Protein AF-A0A7S2IZ17-F1 (afdb_monomer_lite)

Foldseek 3Di:
DDPLQVVQWAFLAWADEPPGPDIDTDTDRQFALVLADDPPVPPDPDDPCPPPPVNVVVVVVVCVVCVVVVVPPPVSVCCVPDVRNVRRCPLPDPVLSVLLVVLLVCLLVQVQVSSLVSLVVSLPSSVHGDPSSVVSNVVCVVVVSGADPPRNSHYYVVVDDDPPDCPPVVNVVVVVPPDDDDDDPPVPVVVVVVVVVVVVVVVPPPPDDDDDDDDDDDDDDDD

Secondary structure (DSSP, 8-state):
--HHHHTTSEEEEEEEETTEEEEEEEEE----GGGSPP-GGGS-TTS-----HHHHHHHHHHHHHTHHHHHHS-HHHHHHH-HHHHHHTTTS-HHHHHHHHHHHHHHHHT-HHHHHHHHHHHHHTTSS--HHHHHHHHHHHHTTTS--TT--S-EETTTS-S-S----HHHHHHHTTSS-----TTTHHHHHHHHHHHHHHHHTSSS----------------

Radius of gyration: 25.14 Å; chains: 1; bounding box: 81×48×55 Å

Structure (mmCIF, N/CA/C/O backbone):
data_AF-A0A7S2IZ17-F1
#
_entry.id   AF-A0A7S2IZ17-F1
#
loop_
_atom_site.group_PDB
_atom_site.id
_atom_site.type_symbol
_atom_site.label_atom_id
_atom_site.label_alt_id
_atom_site.label_comp_id
_atom_site.label_asym_id
_atom_site.label_entity_id
_atom_site.label_seq_id
_atom_site.pdbx_PDB_ins_code
_atom_site.Cartn_x
_atom_site.Cartn_y
_atom_site.Cartn_z
_atom_site.occupancy
_atom_site.B_iso_or_equiv
_atom_site.auth_seq_id
_atom_site.auth_comp_id
_atom_site.auth_asym_id
_atom_site.auth_atom_id
_atom_site.pdbx_PDB_model_num
ATOM 1 N N . CYS A 1 1 ? 7.658 13.208 -2.351 1.00 72.69 1 CYS A N 1
ATOM 2 C CA . CYS A 1 1 ? 6.779 12.489 -3.304 1.00 72.69 1 CYS A CA 1
ATOM 3 C C . CYS A 1 1 ? 5.720 13.464 -3.812 1.00 72.69 1 CYS A C 1
ATOM 5 O O . CYS A 1 1 ? 5.179 14.203 -2.994 1.00 72.69 1 CYS A O 1
ATOM 7 N N . THR A 1 2 ? 5.454 13.525 -5.119 1.00 89.12 2 THR A N 1
ATOM 8 C CA . THR A 1 2 ? 4.421 14.423 -5.667 1.00 89.12 2 THR A CA 1
ATOM 9 C C . THR A 1 2 ? 3.019 13.932 -5.288 1.00 89.12 2 THR A C 1
ATOM 11 O O . THR A 1 2 ? 2.805 12.733 -5.100 1.00 89.12 2 THR A O 1
ATOM 14 N N . LEU A 1 3 ? 2.034 14.837 -5.206 1.00 90.75 3 LEU A N 1
ATOM 15 C CA . LEU A 1 3 ? 0.639 14.471 -4.906 1.00 90.75 3 LEU A CA 1
ATOM 16 C C . LEU A 1 3 ? 0.088 13.447 -5.911 1.00 90.75 3 LEU A C 1
ATOM 18 O O . LEU A 1 3 ? -0.630 12.520 -5.547 1.00 90.75 3 LEU A O 1
ATOM 22 N N . ARG A 1 4 ? 0.470 13.601 -7.180 1.00 93.81 4 ARG A N 1
ATOM 23 C CA . ARG A 1 4 ? 0.049 12.738 -8.283 1.00 93.81 4 ARG A CA 1
ATOM 24 C C . ARG A 1 4 ? 0.573 11.305 -8.134 1.00 93.81 4 ARG A C 1
ATOM 26 O O . ARG A 1 4 ? -0.178 10.364 -8.378 1.00 93.81 4 ARG A O 1
ATOM 33 N N . MET A 1 5 ? 1.813 11.150 -7.662 1.00 93.44 5 MET A N 1
ATOM 34 C CA . MET A 1 5 ? 2.399 9.842 -7.367 1.00 93.44 5 MET A CA 1
ATOM 35 C C . MET A 1 5 ? 1.789 9.226 -6.103 1.00 93.44 5 MET A C 1
ATOM 37 O O . MET A 1 5 ? 1.503 8.037 -6.091 1.00 93.44 5 MET A O 1
ATOM 41 N N . ARG A 1 6 ? 1.500 10.028 -5.066 1.00 92.31 6 ARG A N 1
ATOM 42 C CA . ARG A 1 6 ? 0.827 9.547 -3.843 1.00 92.31 6 ARG A CA 1
ATOM 43 C C . ARG A 1 6 ? -0.519 8.875 -4.142 1.00 92.31 6 ARG A C 1
ATOM 45 O O . ARG A 1 6 ? -0.811 7.851 -3.545 1.00 92.31 6 ARG A O 1
ATOM 52 N N . ARG A 1 7 ? -1.289 9.392 -5.109 1.00 93.50 7 ARG A N 1
ATOM 53 C CA . ARG A 1 7 ? -2.569 8.798 -5.555 1.00 93.50 7 ARG A CA 1
ATOM 54 C C . ARG A 1 7 ? -2.437 7.399 -6.171 1.00 93.50 7 ARG A C 1
ATOM 56 O O . ARG A 1 7 ? -3.447 6.741 -6.366 1.00 93.50 7 ARG A O 1
ATOM 63 N N . GLN A 1 8 ? -1.224 6.957 -6.508 1.00 95.25 8 GLN A N 1
ATOM 64 C CA . GLN A 1 8 ? -0.992 5.611 -7.042 1.00 95.25 8 GLN A CA 1
ATOM 65 C C . GLN A 1 8 ? -0.895 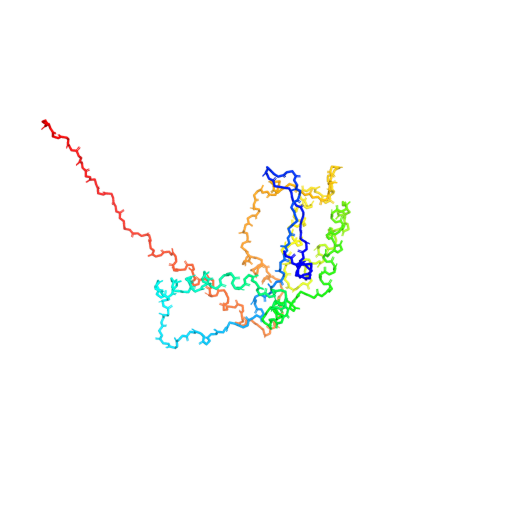4.540 -5.952 1.00 95.25 8 GLN A C 1
ATOM 67 O O . GLN A 1 8 ? -0.928 3.352 -6.281 1.00 95.25 8 GLN A O 1
ATOM 72 N N . PHE A 1 9 ? -0.764 4.954 -4.690 1.00 96.69 9 PHE A N 1
ATOM 73 C CA . PHE A 1 9 ? -0.674 4.072 -3.538 1.00 96.69 9 PHE A CA 1
ATOM 74 C C . PHE A 1 9 ? -2.001 4.037 -2.787 1.00 96.69 9 PHE A C 1
ATOM 76 O O . PHE A 1 9 ? -2.676 5.057 -2.643 1.00 96.69 9 PHE A O 1
ATOM 83 N N . ARG A 1 10 ? -2.324 2.865 -2.252 1.00 96.50 10 ARG A N 1
ATOM 84 C CA . ARG A 1 10 ? -3.444 2.655 -1.341 1.00 96.50 10 ARG A CA 1
ATOM 85 C C . ARG A 1 10 ? -2.969 2.907 0.086 1.00 96.50 10 ARG A C 1
ATOM 87 O O . ARG A 1 10 ? -1.942 2.368 0.489 1.00 96.50 10 ARG A O 1
ATOM 94 N N . LEU A 1 11 ? -3.681 3.738 0.842 1.00 97.38 11 LEU A N 1
ATOM 95 C CA . LEU A 1 11 ? -3.478 3.847 2.288 1.00 97.38 11 LEU A CA 1
ATOM 96 C C . LEU A 1 11 ? -4.037 2.570 2.922 1.00 97.38 11 LEU A C 1
ATOM 98 O O . LEU A 1 11 ? -5.212 2.276 2.726 1.00 97.38 11 LEU A O 1
ATOM 102 N N . ILE A 1 12 ? -3.190 1.800 3.601 1.00 97.69 12 ILE A N 1
ATOM 103 C CA . ILE A 1 12 ? -3.556 0.485 4.148 1.00 97.69 12 ILE A CA 1
ATOM 104 C C . ILE A 1 12 ? -3.653 0.477 5.667 1.00 97.69 12 ILE A C 1
ATOM 106 O O . ILE A 1 12 ? -4.349 -0.368 6.214 1.00 97.69 12 ILE A O 1
ATOM 110 N N . ASP A 1 13 ? -2.956 1.386 6.347 1.00 97.44 13 ASP A N 1
ATOM 111 C CA . ASP A 1 13 ? -2.985 1.469 7.802 1.00 97.44 13 ASP A CA 1
ATOM 112 C C . ASP A 1 13 ? -2.479 2.824 8.302 1.00 97.44 13 ASP A C 1
ATOM 114 O O . ASP A 1 13 ? -1.762 3.549 7.599 1.00 97.44 13 ASP A O 1
ATOM 118 N N . ARG A 1 14 ? -2.794 3.125 9.558 1.00 97.62 14 ARG A N 1
ATOM 119 C CA . ARG A 1 14 ? -2.196 4.208 10.327 1.00 97.62 14 ARG A CA 1
ATOM 120 C C . ARG A 1 14 ? -1.733 3.638 11.658 1.00 97.62 14 ARG A C 1
ATOM 122 O O . ARG A 1 14 ? -2.542 3.133 12.432 1.00 97.62 14 ARG A O 1
ATOM 129 N N . VAL A 1 15 ? -0.432 3.731 11.914 1.00 96.81 15 VAL A N 1
ATOM 130 C CA . VAL A 1 15 ? 0.198 3.086 13.071 1.00 96.81 15 VAL A CA 1
ATOM 131 C C . VAL A 1 15 ? 1.082 4.046 13.845 1.00 96.81 15 VAL A C 1
ATOM 133 O O . VAL A 1 15 ? 1.679 4.947 13.262 1.00 96.81 15 VAL A O 1
ATOM 136 N N . VAL A 1 16 ? 1.206 3.841 15.148 1.00 96.31 16 VAL A N 1
ATOM 137 C CA . VAL A 1 16 ? 2.217 4.504 15.977 1.00 96.31 16 VAL A CA 1
ATOM 138 C C . VAL A 1 16 ? 3.386 3.548 16.207 1.00 96.31 16 VAL A C 1
ATOM 140 O O . VAL A 1 16 ? 3.206 2.342 16.384 1.00 96.31 16 VAL A O 1
ATOM 143 N N . LEU A 1 17 ? 4.598 4.097 16.121 1.00 95.06 17 LEU A N 1
ATOM 144 C CA . LEU A 1 17 ? 5.852 3.376 16.313 1.00 95.06 17 LEU A CA 1
ATOM 145 C C . LEU A 1 17 ? 6.488 3.770 17.641 1.00 95.06 17 LEU A C 1
ATOM 147 O O . LEU A 1 17 ? 6.379 4.908 18.095 1.00 95.06 17 LEU A O 1
ATOM 151 N N . ASP A 1 18 ? 7.257 2.852 18.201 1.00 92.88 18 ASP A N 1
ATOM 152 C CA . ASP A 1 18 ? 8.062 3.080 19.395 1.00 92.88 18 ASP A CA 1
ATOM 153 C C . ASP A 1 18 ? 8.970 4.288 19.237 1.00 92.88 18 ASP A C 1
ATOM 155 O O . ASP A 1 18 ? 9.788 4.355 18.320 1.00 92.88 18 ASP A O 1
ATOM 159 N N . GLY A 1 19 ? 8.848 5.235 20.162 1.00 93.00 19 GLY A N 1
ATOM 160 C CA . GLY A 1 19 ? 9.673 6.439 20.163 1.00 93.00 19 GLY A CA 1
ATOM 161 C C . GLY A 1 19 ? 9.217 7.526 19.186 1.00 93.00 19 GLY A C 1
ATOM 162 O O . GLY A 1 19 ? 9.839 8.584 19.161 1.00 93.00 19 GLY A O 1
ATOM 163 N N . SER A 1 20 ? 8.126 7.323 18.437 1.00 95.12 20 SER A N 1
ATOM 164 C CA . SER A 1 20 ? 7.476 8.371 17.643 1.00 95.12 20 SER A CA 1
ATOM 165 C C . SER A 1 20 ? 6.054 8.616 18.149 1.00 95.12 20 SER A C 1
ATOM 167 O O . SER A 1 20 ? 5.204 7.749 17.971 1.00 95.12 20 SER A O 1
ATOM 169 N N . PRO A 1 21 ? 5.737 9.792 18.723 1.00 93.12 21 PRO A N 1
ATOM 170 C CA . PRO A 1 21 ? 4.361 10.110 19.106 1.00 93.12 21 PRO A CA 1
ATOM 171 C C . PRO A 1 21 ? 3.463 10.388 17.889 1.00 93.12 21 PRO A C 1
ATOM 173 O O . PRO A 1 21 ? 2.240 10.402 18.014 1.00 93.12 21 PRO A O 1
ATOM 176 N N . GLU A 1 22 ? 4.056 10.634 16.717 1.00 96.81 22 GLU A N 1
ATOM 177 C CA . GLU A 1 22 ? 3.323 10.929 15.491 1.00 96.81 22 GLU A CA 1
ATOM 178 C C . GLU A 1 22 ? 2.910 9.635 14.773 1.00 96.81 22 GLU A C 1
ATOM 180 O O . GLU A 1 22 ? 3.778 8.815 14.450 1.00 96.81 22 GLU A O 1
ATOM 185 N N . PRO A 1 23 ? 1.607 9.449 14.479 1.00 97.31 23 PRO A N 1
ATOM 186 C CA . PRO A 1 23 ? 1.142 8.301 13.714 1.00 97.31 23 PRO A CA 1
ATOM 187 C C . PRO A 1 23 ? 1.659 8.320 12.271 1.00 97.31 23 PRO A C 1
ATOM 189 O O . PRO A 1 23 ? 1.470 9.292 11.535 1.00 97.31 23 PRO A O 1
ATOM 192 N N . LEU A 1 24 ? 2.231 7.201 11.840 1.00 96.94 24 LEU A N 1
ATOM 193 C CA . LEU A 1 24 ? 2.722 6.947 10.495 1.00 96.94 24 LEU A CA 1
ATOM 194 C C . LEU A 1 24 ? 1.612 6.380 9.601 1.00 96.94 24 LEU A C 1
ATOM 196 O O . LEU A 1 24 ? 0.899 5.452 9.975 1.00 96.94 24 LEU A O 1
ATOM 200 N N . LEU A 1 25 ? 1.502 6.905 8.380 1.00 96.44 25 LEU A N 1
ATOM 201 C CA . LEU A 1 25 ? 0.596 6.387 7.354 1.00 96.44 25 LEU A CA 1
ATOM 202 C C . LEU A 1 25 ? 1.295 5.316 6.508 1.00 96.44 25 LEU A C 1
ATOM 204 O O . LEU A 1 25 ? 2.233 5.621 5.762 1.00 96.44 25 LEU A O 1
ATOM 208 N N . LEU A 1 26 ? 0.806 4.081 6.565 1.00 96.50 26 LEU A N 1
ATOM 209 C CA . LEU A 1 26 ? 1.323 2.968 5.776 1.00 96.50 26 LEU A CA 1
ATOM 210 C C . LEU A 1 26 ? 0.620 2.904 4.425 1.00 96.50 26 LEU A C 1
ATOM 212 O O . LEU A 1 26 ? -0.602 2.827 4.335 1.00 96.50 26 LEU A O 1
ATOM 216 N N . HIS A 1 27 ? 1.410 2.920 3.359 1.00 96.56 27 HIS A N 1
ATOM 217 C CA . HIS A 1 27 ? 0.912 2.901 1.992 1.00 96.56 27 HIS A CA 1
ATOM 218 C C . HIS A 1 27 ? 1.407 1.650 1.269 1.00 96.56 27 HIS A C 1
ATOM 220 O O . HIS A 1 27 ? 2.581 1.294 1.381 1.00 96.56 27 HIS A O 1
ATOM 226 N N . ALA A 1 28 ? 0.535 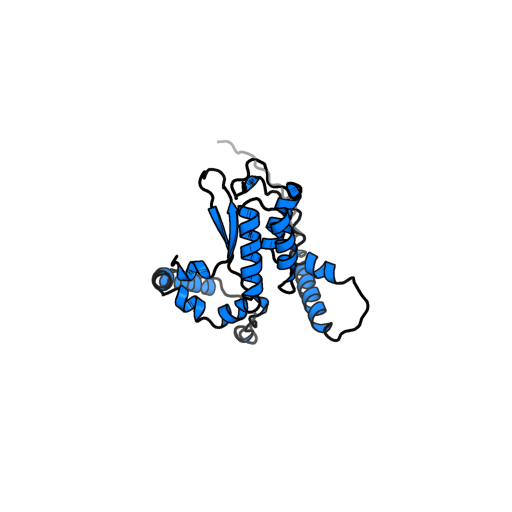1.025 0.485 1.00 96.25 28 ALA A N 1
ATOM 227 C CA . ALA A 1 28 ? 0.865 -0.096 -0.382 1.00 96.25 28 ALA A CA 1
ATOM 228 C C . ALA A 1 28 ? 0.835 0.318 -1.854 1.00 96.25 28 ALA A C 1
ATOM 230 O O . ALA A 1 28 ? 0.041 1.165 -2.273 1.00 96.25 28 ALA A O 1
ATOM 231 N N . LEU A 1 29 ? 1.713 -0.304 -2.638 1.00 96.62 29 LEU A N 1
ATOM 232 C CA . LEU A 1 29 ? 1.667 -0.255 -4.090 1.00 96.62 29 LEU A CA 1
ATOM 233 C C . LEU A 1 29 ? 1.189 -1.608 -4.605 1.00 96.62 29 LEU A C 1
ATOM 235 O O . LEU A 1 29 ? 1.930 -2.586 -4.555 1.00 96.62 29 LEU A O 1
ATOM 239 N N . ASP A 1 30 ? -0.042 -1.645 -5.093 1.00 97.31 30 ASP A N 1
ATOM 240 C CA . ASP A 1 30 ? -0.677 -2.872 -5.554 1.00 97.31 30 ASP A CA 1
ATOM 241 C C . ASP A 1 30 ? -0.131 -3.282 -6.937 1.00 97.31 30 ASP A C 1
ATOM 243 O O . ASP A 1 30 ? -0.326 -2.569 -7.927 1.00 97.31 30 ASP A O 1
ATOM 247 N N . LEU A 1 31 ? 0.607 -4.398 -6.997 1.00 96.75 31 LEU A N 1
ATOM 248 C CA . LEU A 1 31 ? 1.245 -4.930 -8.206 1.00 96.75 31 LEU A CA 1
ATOM 249 C C . LEU A 1 31 ? 1.135 -6.459 -8.248 1.00 96.75 31 LEU A C 1
ATOM 251 O O . LEU A 1 31 ? 1.631 -7.147 -7.358 1.00 96.75 31 LEU A O 1
ATOM 255 N N . ASP A 1 32 ? 0.565 -6.988 -9.328 1.00 95.88 32 ASP A N 1
ATOM 256 C CA . ASP A 1 32 ? 0.532 -8.417 -9.625 1.00 95.88 32 ASP A CA 1
ATOM 257 C C . ASP A 1 32 ? 1.706 -8.787 -10.537 1.00 95.88 32 ASP A C 1
ATOM 259 O O . ASP A 1 32 ? 1.653 -8.651 -11.762 1.00 95.88 32 ASP A O 1
ATOM 263 N N . TRP A 1 33 ? 2.800 -9.237 -9.928 1.00 94.31 33 TRP A N 1
ATOM 264 C CA . TRP A 1 33 ? 4.009 -9.620 -10.657 1.00 94.31 33 TRP A CA 1
ATOM 265 C C . TRP A 1 33 ? 3.811 -10.864 -11.536 1.00 94.31 33 TRP A C 1
ATOM 267 O O . TRP A 1 33 ? 4.549 -11.029 -12.505 1.00 94.31 33 TRP A O 1
ATOM 277 N N . VAL A 1 34 ? 2.814 -11.710 -11.246 1.00 93.38 34 VAL A N 1
ATOM 278 C CA . VAL A 1 34 ? 2.516 -12.921 -12.031 1.00 93.38 34 VAL A CA 1
ATOM 279 C C . VAL A 1 34 ? 1.946 -12.548 -13.402 1.00 93.38 34 VAL A C 1
ATOM 281 O O . VAL A 1 34 ? 2.120 -13.282 -14.375 1.00 93.38 34 VAL A O 1
ATOM 284 N N . ALA A 1 35 ? 1.326 -11.370 -13.519 1.00 93.06 35 ALA A N 1
ATOM 285 C CA . ALA A 1 35 ? 0.813 -10.854 -14.784 1.00 93.06 35 ALA A CA 1
ATOM 286 C C . ALA A 1 35 ? 1.918 -10.486 -15.793 1.00 93.06 35 ALA A C 1
ATOM 288 O O . ALA A 1 35 ? 1.632 -10.292 -16.980 1.00 93.06 35 ALA A O 1
ATOM 289 N N . VAL A 1 36 ? 3.175 -10.351 -15.360 1.00 93.44 36 VAL A N 1
ATOM 290 C CA . VAL A 1 36 ? 4.296 -10.012 -16.243 1.00 93.44 36 VAL A CA 1
ATOM 291 C C . VAL A 1 36 ? 4.967 -11.300 -16.712 1.00 93.44 36 VAL A C 1
ATOM 293 O O . VAL A 1 36 ? 5.435 -12.070 -15.876 1.00 93.44 36 VAL A O 1
ATOM 296 N N . PRO A 1 37 ? 5.047 -11.553 -18.032 1.00 87.38 37 PRO A N 1
ATOM 297 C CA . PRO A 1 37 ? 5.759 -12.717 -18.533 1.00 87.38 37 PRO A CA 1
ATOM 298 C C . PRO A 1 37 ? 7.228 -12.629 -18.122 1.00 87.38 37 PRO A C 1
ATOM 300 O O . PRO A 1 37 ? 7.859 -11.578 -18.269 1.00 87.38 37 PRO A O 1
ATOM 303 N N . THR A 1 38 ? 7.770 -13.733 -17.616 1.00 85.94 38 THR A N 1
ATOM 304 C CA . THR A 1 38 ? 9.211 -13.858 -17.435 1.00 85.94 38 THR A CA 1
ATOM 305 C C . THR A 1 38 ? 9.847 -13.883 -18.809 1.00 85.94 38 THR A C 1
ATOM 307 O O . THR A 1 38 ? 9.540 -14.728 -19.647 1.00 85.94 38 THR A O 1
ATOM 310 N N . ASP A 1 39 ? 10.690 -12.893 -19.065 1.00 77.62 39 ASP A N 1
ATOM 311 C CA . ASP A 1 39 ? 11.462 -12.862 -20.286 1.00 77.62 39 ASP A CA 1
ATOM 312 C C . ASP A 1 39 ? 12.624 -13.854 -20.156 1.00 77.62 39 ASP A C 1
ATOM 314 O O . ASP A 1 39 ? 13.692 -13.537 -19.625 1.00 77.62 39 ASP A O 1
ATOM 318 N N . ASP A 1 40 ? 12.385 -15.083 -20.606 1.00 71.88 40 ASP A N 1
ATOM 319 C CA . ASP A 1 40 ? 13.394 -16.141 -20.611 1.00 71.88 40 ASP A CA 1
ATOM 320 C C . ASP A 1 40 ? 14.494 -15.875 -21.656 1.00 71.88 40 ASP A C 1
ATOM 322 O O . ASP A 1 40 ? 15.542 -16.522 -21.621 1.00 71.88 40 ASP A O 1
ATOM 326 N N . THR A 1 41 ? 14.324 -14.875 -22.538 1.00 68.25 41 THR A N 1
ATOM 327 C CA . THR A 1 41 ? 15.321 -14.527 -23.568 1.00 68.25 41 THR A CA 1
ATOM 328 C C . THR A 1 41 ? 16.608 -13.937 -22.985 1.00 68.25 41 THR A C 1
ATOM 330 O O . THR A 1 41 ? 17.646 -13.937 -23.646 1.00 68.25 41 THR A O 1
ATOM 333 N N . TRP A 1 42 ? 16.596 -13.500 -21.719 1.00 59.66 42 TRP A N 1
ATOM 334 C CA . TRP A 1 42 ? 17.804 -13.041 -21.023 1.00 59.66 42 TRP A CA 1
ATOM 335 C C . TRP A 1 42 ? 18.714 -14.172 -20.544 1.00 59.66 42 TRP A C 1
ATOM 337 O O . TRP A 1 42 ? 19.797 -13.892 -20.016 1.00 59.66 42 TRP A O 1
ATOM 347 N N . LEU A 1 43 ? 18.303 -15.434 -20.678 1.00 61.53 43 LEU A N 1
ATOM 348 C CA . LEU A 1 43 ? 19.179 -16.565 -20.409 1.00 61.53 43 LEU A CA 1
ATOM 349 C C . LEU A 1 43 ? 20.029 -16.820 -21.659 1.00 61.53 43 LEU A C 1
ATOM 351 O O . LEU A 1 43 ? 19.494 -17.286 -22.662 1.00 61.53 43 LEU A O 1
ATOM 355 N N . PRO A 1 44 ? 21.346 -16.525 -21.638 1.00 58.81 44 PRO A N 1
ATOM 356 C CA . PRO A 1 44 ? 22.201 -16.874 -22.760 1.00 58.81 44 PRO A CA 1
ATOM 357 C C . PRO A 1 44 ? 22.133 -18.387 -22.963 1.00 58.81 44 PRO A C 1
ATOM 359 O O . PRO A 1 44 ? 22.428 -19.153 -22.039 1.00 58.81 44 PRO A O 1
ATOM 362 N N . GLU A 1 45 ? 21.734 -18.804 -24.162 1.00 66.88 45 GLU A N 1
ATOM 363 C CA . GLU A 1 45 ? 21.643 -20.215 -24.514 1.00 66.88 45 GLU A CA 1
ATOM 364 C C . GLU A 1 45 ? 22.969 -20.922 -24.178 1.00 66.88 45 GLU A C 1
ATOM 366 O O . GLU A 1 45 ? 24.060 -20.507 -24.579 1.00 66.88 45 GLU A O 1
ATOM 371 N N . GLY A 1 46 ? 22.885 -21.985 -23.375 1.00 59.56 46 GLY A N 1
ATOM 372 C CA . GLY A 1 46 ? 23.972 -22.951 -23.217 1.00 59.56 46 GLY A CA 1
ATOM 373 C C . GLY A 1 46 ? 25.055 -22.662 -22.174 1.00 59.56 46 GLY A C 1
ATOM 374 O O . GLY A 1 46 ? 25.991 -23.453 -22.069 1.00 59.56 46 GLY A O 1
ATOM 375 N N . ARG A 1 47 ? 24.971 -21.613 -21.347 1.00 52.94 47 ARG A N 1
ATOM 376 C CA . ARG A 1 47 ? 25.889 -21.471 -20.199 1.00 52.94 47 ARG A CA 1
ATOM 377 C C . ARG A 1 47 ? 25.127 -21.088 -18.950 1.00 52.94 47 ARG A C 1
ATOM 379 O O . ARG A 1 47 ? 24.563 -20.003 -18.891 1.00 52.94 47 ARG A O 1
ATOM 386 N N . GLY A 1 48 ? 25.166 -21.962 -17.938 1.00 53.03 48 GLY A N 1
ATOM 387 C CA . GLY A 1 48 ? 24.717 -21.659 -16.582 1.00 53.03 48 GLY A CA 1
ATOM 388 C C . GLY A 1 48 ? 25.332 -20.336 -16.146 1.00 53.03 48 GLY A C 1
ATOM 389 O O . GLY A 1 48 ? 26.513 -20.272 -15.805 1.00 53.03 48 GLY A O 1
ATOM 390 N N . ALA A 1 49 ? 24.550 -19.263 -16.267 1.00 54.22 49 ALA A N 1
ATOM 391 C CA . ALA A 1 49 ? 25.010 -17.896 -16.136 1.00 54.22 49 ALA A CA 1
ATOM 392 C C . ALA A 1 49 ? 25.224 -17.605 -14.654 1.00 54.22 49 ALA A C 1
ATOM 394 O O . ALA A 1 49 ? 24.446 -16.914 -13.996 1.00 54.22 49 ALA A O 1
ATOM 395 N N . HIS A 1 50 ? 26.307 -18.154 -14.111 1.00 61.94 50 HIS A N 1
ATOM 396 C CA . HIS A 1 50 ? 26.844 -17.747 -12.837 1.00 61.94 50 HIS A CA 1
ATOM 397 C C . HIS A 1 50 ? 27.292 -16.296 -13.017 1.00 61.94 50 HIS A C 1
ATOM 399 O O . HIS A 1 50 ? 28.407 -16.027 -13.465 1.00 61.94 50 HIS A O 1
ATOM 405 N N . ARG A 1 51 ? 26.378 -15.348 -12.756 1.00 70.06 51 ARG A N 1
ATOM 406 C CA . ARG A 1 51 ? 26.630 -13.904 -12.834 1.00 70.06 51 ARG A CA 1
ATOM 407 C C . ARG A 1 51 ? 27.864 -13.616 -11.991 1.00 70.06 51 ARG A C 1
ATOM 409 O O . ARG A 1 51 ? 27.786 -13.572 -10.758 1.00 70.06 51 ARG A O 1
ATOM 416 N N . SER A 1 52 ? 29.011 -13.473 -12.656 1.00 83.56 52 SER A N 1
ATOM 417 C CA . SER A 1 52 ? 30.289 -13.364 -11.964 1.00 83.56 52 SER A CA 1
ATOM 418 C C . SER A 1 52 ? 30.215 -12.206 -10.970 1.00 83.56 52 SER A C 1
ATOM 420 O O . SER A 1 52 ? 29.510 -11.213 -11.192 1.00 83.56 52 SER A O 1
ATOM 422 N N . ALA A 1 53 ? 30.913 -12.325 -9.839 1.00 86.56 53 ALA A N 1
ATOM 423 C CA . ALA A 1 53 ? 30.946 -11.259 -8.837 1.00 86.56 53 ALA A CA 1
ATOM 424 C C . ALA A 1 53 ? 31.308 -9.899 -9.470 1.00 86.56 53 ALA A C 1
ATOM 426 O O . ALA A 1 53 ? 30.729 -8.875 -9.106 1.00 86.56 53 ALA A O 1
ATOM 427 N N . LYS A 1 54 ? 32.163 -9.920 -10.503 1.00 86.06 54 LYS A N 1
ATOM 428 C CA . LYS A 1 54 ? 32.559 -8.762 -11.309 1.00 86.06 54 LYS A CA 1
ATOM 429 C C . LYS A 1 54 ? 31.382 -8.107 -12.039 1.00 86.06 54 LYS A C 1
ATOM 431 O O . LYS A 1 54 ? 31.275 -6.884 -12.017 1.00 86.06 54 LYS A O 1
ATOM 436 N N . PHE A 1 55 ? 30.481 -8.884 -12.644 1.00 85.19 55 PHE A N 1
ATOM 437 C CA . PHE A 1 55 ? 29.297 -8.329 -13.312 1.00 85.19 55 PHE A CA 1
ATOM 438 C C . PHE A 1 55 ? 28.341 -7.669 -12.310 1.00 85.19 55 PHE A C 1
ATOM 440 O O . PHE A 1 55 ? 27.923 -6.531 -12.508 1.00 85.19 55 PHE A O 1
ATOM 447 N N . ARG A 1 56 ? 28.064 -8.338 -11.180 1.00 85.69 56 ARG A N 1
ATOM 448 C CA . ARG A 1 56 ? 27.216 -7.783 -10.106 1.00 85.69 56 ARG A CA 1
ATOM 449 C C . ARG A 1 56 ? 27.797 -6.495 -9.519 1.00 85.69 56 ARG A C 1
ATOM 451 O O . ARG A 1 56 ? 27.051 -5.568 -9.222 1.00 85.69 56 ARG A O 1
ATOM 458 N N . PHE A 1 57 ? 29.119 -6.431 -9.360 1.00 89.25 57 PHE A N 1
ATOM 459 C CA . PHE A 1 57 ? 29.807 -5.230 -8.892 1.00 89.25 57 PHE A CA 1
ATOM 460 C C . PHE A 1 57 ? 29.671 -4.064 -9.881 1.00 89.25 57 PHE A C 1
ATOM 462 O O . PHE A 1 57 ? 29.256 -2.983 -9.472 1.00 89.25 57 PHE A O 1
ATOM 469 N N . LYS A 1 58 ? 29.916 -4.297 -11.179 1.00 89.44 58 LYS A N 1
ATOM 470 C CA . LYS A 1 58 ? 29.729 -3.272 -12.221 1.00 89.44 58 LYS A CA 1
ATOM 471 C C . LYS A 1 58 ? 28.288 -2.765 -12.293 1.00 89.44 58 LYS A C 1
ATOM 473 O O . LYS A 1 58 ? 28.080 -1.561 -12.358 1.00 89.44 58 LYS A O 1
ATOM 478 N N . ALA A 1 59 ? 27.301 -3.660 -12.218 1.00 87.00 59 ALA A N 1
ATOM 479 C CA . ALA A 1 59 ? 25.892 -3.270 -12.189 1.00 87.00 59 ALA A CA 1
ATOM 480 C C . ALA A 1 59 ? 25.582 -2.351 -10.993 1.00 87.00 59 ALA A C 1
ATOM 482 O O . ALA A 1 59 ? 24.934 -1.322 -11.159 1.00 87.00 59 ALA A O 1
ATOM 483 N N . ARG A 1 60 ? 26.103 -2.664 -9.796 1.00 90.62 60 ARG A N 1
ATOM 484 C CA . ARG A 1 60 ? 25.959 -1.791 -8.617 1.00 90.62 60 ARG A CA 1
ATOM 485 C C . ARG A 1 60 ? 26.603 -0.419 -8.816 1.00 90.62 60 ARG A C 1
ATOM 487 O O . ARG A 1 60 ? 25.978 0.575 -8.466 1.00 90.62 60 ARG A O 1
ATOM 494 N N . GLN A 1 61 ? 27.812 -0.359 -9.380 1.00 94.81 61 GLN A N 1
ATOM 495 C CA . GLN A 1 61 ? 28.474 0.916 -9.685 1.00 94.81 61 GLN A CA 1
ATOM 496 C C . GLN A 1 61 ? 27.663 1.746 -10.682 1.00 94.81 61 GLN A C 1
ATOM 498 O O . GLN A 1 61 ? 27.475 2.937 -10.462 1.00 94.81 61 GLN A O 1
ATOM 503 N N . TRP A 1 62 ? 27.132 1.111 -11.728 1.00 92.69 62 TRP A N 1
ATOM 504 C CA . TRP A 1 62 ? 26.271 1.770 -12.705 1.00 92.69 62 TRP A CA 1
ATOM 505 C C . TRP A 1 62 ? 24.990 2.320 -12.060 1.00 92.69 62 TRP A C 1
ATOM 507 O O . TRP A 1 62 ? 24.692 3.501 -12.204 1.00 92.69 62 TRP A O 1
ATOM 517 N N . HIS A 1 63 ? 24.284 1.518 -11.255 1.00 88.38 63 HIS A N 1
ATOM 518 C CA . HIS A 1 63 ? 23.105 1.989 -10.518 1.00 88.38 63 HIS A CA 1
ATOM 519 C C . HIS A 1 63 ? 23.423 3.141 -9.554 1.00 88.38 63 HIS A C 1
ATOM 521 O O . HIS A 1 63 ? 22.606 4.047 -9.406 1.00 88.38 63 HIS A O 1
ATOM 527 N N . ALA A 1 64 ? 24.589 3.115 -8.897 1.00 93.62 64 ALA A N 1
ATOM 528 C CA . ALA A 1 64 ? 25.028 4.192 -8.014 1.00 93.62 64 ALA A CA 1
ATOM 529 C C . ALA A 1 64 ? 25.336 5.478 -8.796 1.00 93.62 64 ALA A C 1
ATOM 531 O O . ALA A 1 64 ? 24.881 6.546 -8.393 1.00 93.62 64 ALA A O 1
ATOM 532 N N . ALA A 1 65 ? 26.034 5.371 -9.931 1.00 93.50 65 ALA A N 1
ATOM 533 C CA . ALA A 1 65 ? 26.349 6.502 -10.802 1.00 93.50 65 ALA A CA 1
ATOM 534 C C . ALA A 1 65 ? 25.082 7.152 -11.383 1.00 93.50 65 ALA A C 1
ATOM 536 O O . ALA A 1 65 ? 24.963 8.373 -11.395 1.00 93.50 65 ALA A O 1
ATOM 537 N N . CYS A 1 66 ? 24.096 6.346 -11.786 1.00 92.69 66 CYS A N 1
ATOM 538 C CA . CYS A 1 66 ? 22.829 6.838 -12.329 1.00 92.69 66 CYS A CA 1
ATOM 539 C C . CYS A 1 66 ? 21.802 7.240 -11.253 1.00 92.69 66 CYS A C 1
ATOM 541 O O . CYS A 1 66 ? 20.700 7.659 -11.604 1.00 92.69 66 CYS A O 1
ATOM 543 N N . ARG A 1 67 ? 22.091 7.087 -9.949 1.00 91.00 67 ARG A N 1
ATOM 544 C CA . ARG A 1 67 ? 21.108 7.324 -8.871 1.00 91.00 67 ARG A CA 1
ATOM 545 C C . ARG A 1 67 ? 20.567 8.751 -8.902 1.00 91.00 67 ARG A C 1
ATOM 547 O O . ARG A 1 67 ? 19.354 8.926 -8.878 1.00 91.00 67 ARG A O 1
ATOM 554 N N . GLU A 1 68 ? 21.450 9.743 -8.954 1.00 90.31 68 GLU A N 1
ATOM 555 C CA . GLU A 1 68 ? 21.061 11.155 -8.876 1.00 90.31 68 GLU A CA 1
ATOM 556 C C . GLU A 1 68 ? 20.243 11.589 -10.098 1.00 90.31 68 GLU A C 1
ATOM 558 O O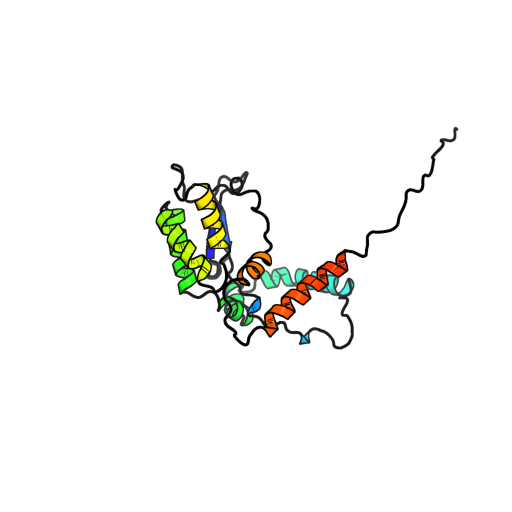 . GLU A 1 68 ? 19.214 12.247 -9.969 1.00 90.31 68 GLU A O 1
ATOM 563 N N . GLU A 1 69 ? 20.648 11.152 -11.290 1.00 91.12 69 GLU A N 1
ATOM 564 C CA . GLU A 1 69 ? 19.883 11.381 -12.515 1.00 91.12 69 GLU A CA 1
ATOM 565 C C . GLU A 1 69 ? 18.500 10.725 -12.431 1.00 91.12 69 GLU A C 1
ATOM 567 O O . GLU A 1 69 ? 17.490 11.383 -12.669 1.00 91.12 69 GLU A O 1
ATOM 572 N N . ASN A 1 70 ? 18.427 9.459 -12.007 1.00 85.94 70 ASN A N 1
ATOM 573 C CA . ASN A 1 70 ? 17.160 8.747 -11.849 1.00 85.94 70 ASN A CA 1
ATOM 574 C C . ASN A 1 70 ? 16.227 9.399 -10.819 1.00 85.94 70 ASN A C 1
ATOM 576 O O . ASN A 1 70 ? 15.014 9.369 -11.014 1.00 85.94 70 ASN A O 1
ATOM 580 N N . LEU A 1 71 ? 16.766 10.009 -9.758 1.00 85.31 71 LEU A N 1
ATOM 581 C CA . LEU A 1 71 ? 15.977 10.753 -8.769 1.00 85.31 71 LEU A CA 1
ATOM 582 C C . LEU A 1 71 ? 15.378 12.045 -9.338 1.00 85.31 71 LEU A C 1
ATOM 584 O O . LEU A 1 71 ? 14.319 12.470 -8.879 1.00 85.31 71 LEU A O 1
ATOM 588 N N . ARG A 1 72 ? 16.024 12.653 -10.339 1.00 89.38 72 ARG A N 1
ATOM 589 C CA . ARG A 1 72 ? 15.535 13.868 -11.012 1.00 89.38 72 ARG A CA 1
ATOM 590 C C . ARG A 1 72 ? 14.487 13.590 -12.080 1.00 89.38 72 ARG A C 1
ATOM 592 O O . ARG A 1 72 ? 13.761 14.501 -12.471 1.00 89.38 72 ARG A O 1
ATOM 599 N N . ARG A 1 73 ? 14.398 12.352 -12.569 1.00 89.44 73 ARG A N 1
ATOM 600 C CA . ARG A 1 73 ? 13.421 11.978 -13.597 1.00 89.44 73 ARG A CA 1
ATOM 601 C C . ARG A 1 73 ? 11.988 12.138 -13.070 1.00 89.44 73 ARG A C 1
ATOM 603 O O . ARG A 1 73 ? 11.747 11.925 -11.879 1.00 89.44 73 ARG A O 1
ATOM 610 N N . PRO A 1 74 ? 11.009 12.446 -13.942 1.00 90.62 74 PRO A N 1
ATOM 611 C CA . PRO A 1 74 ? 9.609 12.573 -13.551 1.00 90.62 74 PRO A CA 1
ATOM 612 C C . PRO A 1 74 ? 9.032 11.193 -13.205 1.00 90.62 74 PRO A C 1
ATOM 614 O O . PRO A 1 74 ? 8.388 10.532 -14.017 1.00 90.62 74 PRO A O 1
ATOM 617 N N . CYS A 1 75 ? 9.281 10.738 -11.974 1.00 90.56 75 CYS A N 1
ATOM 618 C CA . CYS A 1 75 ? 8.992 9.375 -11.532 1.00 90.56 75 CYS A CA 1
ATOM 619 C C . CYS A 1 75 ? 7.528 8.982 -11.749 1.00 90.56 75 CYS A C 1
ATOM 621 O O . CYS A 1 75 ? 7.254 7.861 -12.159 1.00 90.56 75 CYS A O 1
ATOM 623 N N . CYS A 1 76 ? 6.597 9.919 -11.549 1.00 93.75 76 CYS A N 1
ATOM 624 C CA . CYS A 1 76 ? 5.173 9.688 -11.758 1.00 93.75 76 CYS A CA 1
ATOM 625 C C . CYS A 1 76 ? 4.829 9.432 -13.232 1.00 93.75 76 CYS A C 1
ATOM 627 O O . CYS A 1 76 ? 3.977 8.599 -13.519 1.00 93.75 76 CYS A O 1
ATOM 629 N N . GLU A 1 77 ? 5.456 10.150 -14.164 1.00 94.19 77 GLU A N 1
ATOM 630 C CA . GLU A 1 77 ? 5.186 9.996 -15.598 1.00 94.19 77 GLU A CA 1
ATOM 631 C C . GLU A 1 77 ? 5.761 8.686 -16.109 1.00 94.19 77 GLU A C 1
ATOM 633 O O . GLU A 1 77 ? 5.063 7.939 -16.786 1.00 94.19 77 GLU A O 1
ATOM 638 N N . LEU A 1 78 ? 6.989 8.363 -15.698 1.00 94.38 78 LEU A N 1
ATOM 639 C CA . LEU A 1 78 ? 7.609 7.079 -16.009 1.00 94.38 78 LEU A CA 1
ATOM 640 C C . LEU A 1 78 ? 6.794 5.917 -15.442 1.00 94.38 78 LEU A C 1
ATOM 642 O O . LEU A 1 78 ? 6.539 4.953 -16.152 1.00 94.38 78 LEU A O 1
ATOM 646 N N . PHE A 1 79 ? 6.328 6.038 -14.198 1.00 95.12 79 PHE A N 1
ATOM 647 C CA . PHE A 1 79 ? 5.500 5.024 -13.552 1.00 95.12 79 PHE A CA 1
ATOM 648 C C . PHE A 1 79 ? 4.187 4.773 -14.307 1.00 95.12 79 PHE A C 1
ATOM 650 O O . PHE A 1 79 ? 3.805 3.627 -14.522 1.00 95.12 79 PHE A O 1
ATOM 657 N N . LEU A 1 80 ? 3.497 5.841 -14.721 1.00 94.44 80 LEU A N 1
ATOM 658 C CA . LEU A 1 80 ? 2.218 5.743 -15.431 1.00 94.44 80 LEU A CA 1
ATOM 659 C C . LEU A 1 80 ? 2.376 5.308 -16.894 1.00 94.44 80 LEU A C 1
ATOM 661 O O . LEU A 1 80 ? 1.468 4.684 -17.444 1.00 94.44 80 LEU A O 1
ATOM 665 N N . ALA A 1 81 ? 3.498 5.650 -17.530 1.00 96.56 81 ALA A N 1
ATOM 666 C CA . ALA A 1 81 ? 3.787 5.288 -18.913 1.00 96.56 81 ALA A CA 1
ATOM 667 C C . ALA A 1 81 ? 4.311 3.851 -19.057 1.00 96.56 81 ALA A C 1
ATOM 669 O O . ALA A 1 81 ? 4.179 3.270 -20.135 1.00 96.56 81 ALA A O 1
ATOM 670 N N . ASP A 1 82 ? 4.878 3.267 -17.997 1.00 96.44 82 ASP A N 1
ATOM 671 C CA . ASP A 1 82 ? 5.487 1.941 -18.047 1.00 96.44 82 ASP A CA 1
ATOM 672 C C . ASP A 1 82 ? 4.436 0.839 -18.334 1.00 96.44 82 ASP A C 1
ATOM 674 O O . ASP A 1 82 ? 3.501 0.626 -17.549 1.00 96.44 82 ASP A O 1
ATOM 678 N N . PRO A 1 83 ? 4.560 0.105 -19.457 1.00 96.31 83 PRO A N 1
ATOM 679 C CA . PRO A 1 83 ? 3.580 -0.904 -19.851 1.00 96.31 83 PRO A CA 1
ATOM 680 C C . PRO A 1 83 ? 3.569 -2.126 -18.923 1.00 96.31 83 PRO A C 1
ATOM 682 O O . PRO A 1 83 ? 2.529 -2.773 -18.779 1.00 96.31 83 PRO A O 1
ATOM 685 N N . THR A 1 84 ? 4.694 -2.432 -18.278 1.00 95.94 84 THR A N 1
ATOM 686 C CA . THR A 1 84 ? 4.841 -3.537 -17.326 1.00 95.94 84 THR A CA 1
ATOM 687 C C . THR A 1 84 ? 4.092 -3.216 -16.043 1.00 95.94 84 THR A C 1
ATOM 689 O O . THR A 1 84 ? 3.276 -4.015 -15.592 1.00 95.94 84 THR A O 1
ATOM 692 N N . ILE A 1 85 ? 4.281 -2.011 -15.500 1.00 96.50 85 ILE A N 1
ATOM 693 C CA . ILE A 1 85 ? 3.551 -1.533 -14.319 1.00 96.50 85 ILE A CA 1
ATOM 694 C C . ILE A 1 85 ? 2.053 -1.487 -14.602 1.00 96.50 85 ILE A C 1
ATOM 696 O O . ILE A 1 85 ? 1.258 -2.001 -13.815 1.00 96.50 85 ILE A O 1
ATOM 700 N N . ARG A 1 86 ? 1.650 -0.943 -15.757 1.00 96.62 86 ARG A N 1
ATOM 701 C CA . ARG A 1 86 ? 0.241 -0.950 -16.170 1.00 96.62 86 ARG A CA 1
ATOM 702 C C . ARG A 1 86 ? -0.329 -2.360 -16.238 1.00 96.62 86 ARG A C 1
ATOM 704 O O . ARG A 1 86 ? -1.477 -2.543 -15.855 1.00 96.62 86 ARG A O 1
ATOM 711 N N . ARG A 1 87 ? 0.442 -3.343 -16.718 1.00 96.88 87 ARG A N 1
ATOM 712 C CA . ARG A 1 87 ? 0.026 -4.750 -16.761 1.00 96.88 87 ARG A CA 1
ATOM 713 C C . ARG A 1 87 ? -0.135 -5.334 -15.355 1.00 96.88 87 ARG A C 1
ATOM 715 O O . ARG A 1 87 ? -1.192 -5.893 -15.093 1.00 96.88 87 ARG A O 1
ATOM 722 N N . MET A 1 88 ? 0.837 -5.129 -14.463 1.00 96.88 88 MET A N 1
ATOM 723 C CA . MET A 1 88 ? 0.777 -5.581 -13.061 1.00 96.88 88 MET A CA 1
ATOM 724 C C . MET A 1 88 ? -0.406 -4.985 -12.288 1.00 96.88 88 MET A C 1
ATOM 726 O O . MET A 1 88 ? -0.924 -5.607 -11.371 1.00 96.88 88 MET A O 1
ATOM 730 N N . ARG A 1 89 ? -0.846 -3.772 -12.638 1.00 97.19 89 ARG A N 1
ATOM 731 C CA . ARG A 1 89 ? -1.964 -3.102 -11.957 1.00 97.19 89 ARG A CA 1
ATOM 732 C C . ARG A 1 89 ? -3.345 -3.524 -12.451 1.00 97.19 89 ARG A C 1
ATOM 734 O O . ARG A 1 89 ? -4.321 -3.170 -11.806 1.00 97.19 89 ARG A O 1
ATOM 741 N N . ARG A 1 90 ? -3.457 -4.256 -13.568 1.00 96.38 90 ARG A N 1
ATOM 742 C CA . ARG A 1 90 ? -4.766 -4.622 -14.152 1.00 96.38 90 ARG A CA 1
ATOM 743 C C . ARG A 1 90 ? -5.643 -5.427 -13.202 1.00 96.38 90 ARG A C 1
ATOM 745 O O . ARG A 1 90 ? -6.857 -5.301 -13.280 1.00 96.38 90 ARG A O 1
ATOM 752 N N . THR A 1 91 ? -5.028 -6.228 -12.339 1.00 96.88 91 THR A N 1
ATOM 753 C CA . THR A 1 91 ? -5.729 -7.070 -11.366 1.00 96.88 91 THR A CA 1
ATOM 754 C C . THR A 1 91 ? -6.426 -6.242 -10.280 1.00 96.88 91 THR A C 1
ATOM 756 O O . THR A 1 91 ? -7.430 -6.679 -9.734 1.00 96.88 91 THR A O 1
ATOM 759 N N . TYR A 1 92 ? -5.941 -5.028 -10.006 1.00 97.31 92 TYR A N 1
ATOM 760 C CA . TYR A 1 92 ? -6.477 -4.125 -8.988 1.00 97.31 92 TYR A CA 1
ATOM 761 C C . TYR A 1 92 ? -7.335 -3.048 -9.648 1.00 97.31 92 TYR A C 1
ATOM 763 O O . TYR A 1 92 ? -6.855 -1.962 -9.987 1.00 97.31 92 TYR A O 1
ATOM 771 N N . ASP A 1 93 ? -8.603 -3.373 -9.874 1.00 96.12 93 ASP A N 1
ATOM 772 C CA . ASP A 1 93 ? -9.541 -2.471 -10.527 1.00 96.12 93 ASP A CA 1
ATOM 773 C C . ASP A 1 93 ? -10.013 -1.325 -9.612 1.00 96.12 93 ASP A C 1
ATOM 775 O O . ASP A 1 93 ? -9.780 -1.287 -8.399 1.00 96.12 93 ASP A O 1
ATOM 779 N N . GLU A 1 94 ? -10.677 -0.340 -10.215 1.00 96.25 94 GLU A N 1
ATOM 780 C CA . GLU A 1 94 ? -11.195 0.818 -9.484 1.00 96.25 94 GLU A CA 1
ATOM 781 C C . GLU A 1 94 ? -12.276 0.418 -8.468 1.00 96.25 94 GLU A C 1
ATOM 783 O O . GLU A 1 94 ? -12.362 1.022 -7.399 1.00 96.25 94 GLU A O 1
ATOM 788 N N . SER A 1 95 ? -13.048 -0.639 -8.753 1.00 97.75 95 SER A N 1
ATOM 789 C CA . SER A 1 95 ? -14.077 -1.155 -7.846 1.00 97.75 95 SER A CA 1
ATOM 790 C C . SER A 1 95 ? -13.473 -1.665 -6.538 1.00 97.75 95 SER A C 1
ATOM 792 O O . SER A 1 95 ? -13.931 -1.280 -5.458 1.00 97.75 95 SER A O 1
ATOM 794 N N . PHE A 1 96 ? -12.418 -2.478 -6.616 1.00 98.06 96 PHE A N 1
ATOM 795 C CA . PHE A 1 96 ? -11.666 -2.963 -5.465 1.00 98.06 96 PHE A CA 1
ATOM 796 C C . PHE A 1 96 ? -11.061 -1.806 -4.675 1.00 98.06 96 PHE A C 1
ATOM 798 O O . PHE A 1 96 ? -11.282 -1.710 -3.467 1.00 98.06 96 PHE A O 1
ATOM 805 N N . LEU A 1 97 ? -10.343 -0.902 -5.350 1.00 97.69 97 LEU A N 1
ATOM 806 C CA . LEU A 1 97 ? -9.671 0.220 -4.692 1.00 97.69 97 LEU A CA 1
ATOM 807 C C . LEU A 1 97 ? -10.669 1.130 -3.965 1.00 97.69 97 LEU A C 1
ATOM 809 O O . LEU A 1 97 ? -10.425 1.528 -2.824 1.00 97.69 97 LEU A O 1
ATOM 813 N N . HIS A 1 98 ? -11.808 1.423 -4.595 1.00 98.00 98 HIS A N 1
ATOM 814 C CA . HIS A 1 98 ? -12.870 2.220 -3.993 1.00 98.00 98 HIS A CA 1
ATOM 815 C C . HIS A 1 98 ? -13.507 1.506 -2.795 1.00 98.00 98 HIS A C 1
ATOM 817 O O . HIS A 1 98 ? -13.624 2.093 -1.720 1.00 98.00 98 HIS A O 1
ATOM 823 N N . THR A 1 99 ? -13.853 0.224 -2.949 1.00 98.62 99 THR A N 1
ATOM 824 C CA . THR A 1 99 ? -14.470 -0.577 -1.881 1.00 98.62 99 THR A CA 1
ATOM 825 C C . THR A 1 99 ? -13.544 -0.688 -0.672 1.00 98.62 99 THR A C 1
ATOM 827 O O . THR A 1 99 ? -13.972 -0.435 0.453 1.00 98.62 99 THR A O 1
ATOM 830 N N . PHE A 1 100 ? -12.255 -0.957 -0.892 1.00 98.62 100 PHE A N 1
ATOM 831 C CA . PHE A 1 100 ? -11.269 -0.977 0.184 1.00 98.62 100 PHE A CA 1
ATOM 832 C C . PHE A 1 100 ? -11.140 0.388 0.864 1.00 98.62 100 PHE A C 1
ATOM 834 O O . PHE A 1 100 ? -11.117 0.459 2.090 1.00 98.62 100 PHE A O 1
ATOM 841 N N . SER A 1 101 ? -11.097 1.480 0.092 1.00 98.25 101 SER A N 1
ATOM 842 C CA . SER A 1 101 ? -11.020 2.833 0.653 1.00 98.25 101 SER A CA 1
ATOM 843 C C . SER A 1 101 ? -12.214 3.153 1.556 1.00 98.25 101 SER A C 1
ATOM 845 O O . SER A 1 101 ? -12.025 3.799 2.585 1.00 98.25 101 SER A O 1
ATOM 847 N N . MET A 1 102 ? -13.424 2.705 1.205 1.00 98.62 102 MET A N 1
ATOM 848 C CA . MET A 1 102 ? -14.601 2.857 2.068 1.00 98.62 102 MET A CA 1
ATOM 849 C C . MET A 1 102 ? -14.456 2.056 3.367 1.00 98.62 102 MET A C 1
ATOM 851 O O . MET A 1 102 ? -14.717 2.588 4.445 1.00 98.62 102 MET A O 1
ATOM 855 N N . GLY A 1 103 ? -14.000 0.802 3.287 1.00 98.62 103 GLY A N 1
ATOM 856 C CA . GLY A 1 103 ? -13.748 -0.033 4.469 1.00 98.62 103 GLY A CA 1
ATOM 857 C C . GLY A 1 103 ? -12.721 0.598 5.406 1.00 98.62 103 GLY A C 1
ATOM 858 O O . GLY A 1 103 ? -12.955 0.716 6.607 1.00 98.62 103 GLY A O 1
ATOM 859 N N . TYR A 1 104 ? -11.631 1.112 4.838 1.00 98.56 104 TYR A N 1
ATOM 860 C CA . TYR A 1 104 ? -10.580 1.801 5.580 1.00 98.56 104 TYR A CA 1
ATOM 861 C C . TYR A 1 104 ? -11.069 3.072 6.284 1.00 98.56 104 TYR A C 1
ATOM 863 O O . TYR A 1 104 ? -10.714 3.311 7.437 1.00 98.56 104 TYR A O 1
ATOM 871 N N . GLN A 1 105 ? -11.911 3.876 5.630 1.00 98.50 105 GLN A N 1
ATOM 872 C CA . GLN A 1 105 ? -12.496 5.064 6.257 1.00 98.50 105 GLN A CA 1
ATOM 873 C C . GLN A 1 105 ? -13.374 4.703 7.462 1.00 98.50 105 GLN A C 1
ATOM 875 O O . GLN A 1 105 ? -13.224 5.327 8.511 1.00 98.50 105 GLN A O 1
ATOM 880 N N . ASN A 1 106 ? -14.211 3.666 7.345 1.00 98.69 106 ASN A N 1
ATOM 881 C CA . ASN A 1 106 ? -15.031 3.170 8.457 1.00 98.69 106 ASN A CA 1
ATOM 882 C C . ASN A 1 106 ? -14.158 2.661 9.617 1.00 98.69 106 ASN A C 1
ATOM 884 O O . ASN A 1 106 ? -14.365 3.052 10.763 1.00 98.69 106 ASN A O 1
ATOM 888 N N . TYR A 1 107 ? -13.117 1.875 9.323 1.00 98.56 107 TYR A N 1
ATOM 889 C CA . TYR A 1 107 ? -12.150 1.414 10.327 1.00 98.56 107 TYR A CA 1
ATOM 890 C C . TYR A 1 107 ? -11.501 2.584 11.077 1.00 98.56 107 TYR A C 1
ATOM 892 O O . TYR A 1 107 ? -11.470 2.610 12.310 1.00 98.56 107 TYR A O 1
ATOM 900 N N . GLN A 1 108 ? -11.042 3.601 10.343 1.00 98.19 108 GLN A N 1
ATOM 901 C CA . GLN A 1 108 ? -10.427 4.789 10.931 1.00 98.19 108 GLN A CA 1
ATOM 902 C C . GLN A 1 108 ? -11.412 5.583 11.807 1.00 98.19 108 GLN A C 1
ATOM 904 O O . GLN A 1 108 ? -10.998 6.185 12.794 1.00 98.19 108 GLN A O 1
ATOM 909 N N . GLN A 1 109 ? -12.699 5.588 11.459 1.00 98.31 109 GLN A N 1
ATOM 910 C CA . GLN A 1 109 ? -13.758 6.269 12.212 1.00 98.31 109 GLN A CA 1
ATOM 911 C C . GLN A 1 109 ? -14.252 5.478 13.432 1.00 98.31 109 GLN A C 1
ATOM 913 O O . GLN A 1 109 ? -14.932 6.053 14.274 1.00 98.31 109 GLN A O 1
ATOM 918 N N . GLY A 1 110 ? -13.878 4.201 13.563 1.00 98.06 110 GLY A N 1
ATOM 919 C CA . GLY A 1 110 ? -14.360 3.322 14.633 1.00 98.06 110 GLY A CA 1
ATOM 920 C C . GLY A 1 110 ? -15.618 2.531 14.264 1.00 98.06 110 GLY A C 1
ATOM 921 O O . GLY A 1 110 ? -16.111 1.765 15.077 1.00 98.06 110 GLY A O 1
ATOM 922 N N . GLU A 1 111 ? -16.103 2.624 13.028 1.00 98.44 111 GLU A N 1
ATOM 923 C CA . GLU A 1 111 ? -17.262 1.866 12.538 1.00 98.44 111 GLU A CA 1
ATOM 924 C C . GLU A 1 111 ? -16.849 0.439 12.131 1.00 98.44 111 GLU A C 1
ATOM 926 O O . GLU A 1 111 ? -16.954 0.021 10.972 1.00 98.44 111 GLU A O 1
ATOM 931 N N . TRP A 1 112 ? -16.297 -0.314 13.084 1.00 98.31 112 TRP A N 1
ATOM 932 C CA . TRP A 1 112 ? -15.666 -1.612 12.835 1.00 98.31 112 TRP A CA 1
ATOM 933 C C . TRP A 1 112 ? -16.611 -2.706 12.328 1.00 98.31 112 TRP A C 1
ATOM 935 O O . TRP A 1 112 ? -16.180 -3.458 11.450 1.00 98.31 112 TRP A O 1
ATOM 945 N N . PRO A 1 113 ? -17.888 -2.794 12.749 1.00 98.25 113 PRO A N 1
ATOM 946 C CA . PRO A 1 113 ? -18.823 -3.750 12.153 1.00 98.25 113 PRO A CA 1
ATOM 947 C C . PRO A 1 113 ? -19.002 -3.539 10.640 1.00 98.25 113 PRO A C 1
ATOM 949 O O . PRO A 1 113 ? -18.974 -4.496 9.862 1.00 98.25 113 PRO A O 1
ATOM 952 N N . ILE A 1 114 ? -19.103 -2.277 10.201 1.00 98.50 114 ILE A N 1
ATOM 953 C CA . ILE A 1 114 ? -19.218 -1.917 8.780 1.00 98.50 114 ILE A CA 1
ATOM 954 C C . ILE A 1 114 ? -17.895 -2.198 8.059 1.00 98.50 114 ILE A C 1
ATOM 956 O O . ILE A 1 114 ? -17.884 -2.826 6.997 1.00 98.50 114 ILE A O 1
ATOM 960 N N . ALA A 1 115 ? -16.772 -1.773 8.645 1.00 98.62 115 ALA A N 1
ATOM 961 C CA . ALA A 1 115 ? -15.444 -2.008 8.087 1.00 98.62 115 ALA A CA 1
ATOM 962 C C . ALA A 1 115 ? -15.158 -3.505 7.894 1.00 98.62 115 ALA A C 1
ATOM 964 O O . ALA A 1 115 ? -14.655 -3.902 6.847 1.00 98.62 115 ALA A O 1
ATOM 965 N N . THR A 1 116 ? -15.545 -4.340 8.860 1.00 98.50 116 THR A N 1
ATOM 966 C CA . THR A 1 116 ? -15.382 -5.799 8.821 1.00 98.50 116 THR A CA 1
ATOM 967 C C . THR A 1 116 ? -16.114 -6.412 7.636 1.00 98.50 116 THR A C 1
ATOM 969 O O . THR A 1 116 ? -15.499 -7.141 6.858 1.00 98.50 116 THR A O 1
ATOM 972 N N . ALA A 1 117 ? -17.390 -6.071 7.434 1.00 98.50 117 ALA A N 1
ATOM 973 C CA . ALA A 1 117 ? -18.158 -6.564 6.291 1.00 98.50 117 ALA A CA 1
ATOM 974 C C . ALA A 1 117 ? -17.522 -6.152 4.949 1.00 98.50 117 ALA A C 1
ATOM 976 O O . ALA A 1 117 ? -17.450 -6.948 4.008 1.00 98.50 117 ALA A O 1
ATOM 977 N N . ILE A 1 118 ? -17.014 -4.918 4.860 1.00 98.75 118 ILE A N 1
ATOM 978 C CA . ILE A 1 118 ? -16.327 -4.429 3.661 1.00 98.75 118 ILE A CA 1
ATOM 979 C C . ILE A 1 118 ? -15.002 -5.172 3.443 1.00 98.75 118 ILE A C 1
ATOM 981 O O . ILE A 1 118 ? -14.737 -5.601 2.322 1.00 98.75 118 ILE A O 1
ATOM 985 N N . PHE A 1 119 ? -14.188 -5.368 4.482 1.00 98.62 119 PHE A N 1
ATOM 986 C CA . PHE A 1 119 ? -12.900 -6.046 4.344 1.00 98.62 119 PHE A CA 1
ATOM 987 C C . PHE A 1 119 ? -13.032 -7.536 4.045 1.00 98.62 119 PHE A C 1
ATOM 989 O O . PHE A 1 119 ? -12.258 -8.053 3.245 1.00 98.62 119 PHE A O 1
ATOM 996 N N . GLN A 1 120 ? -14.037 -8.219 4.598 1.00 98.31 120 GLN A N 1
ATOM 997 C CA . GLN A 1 120 ? -14.362 -9.599 4.215 1.00 98.31 120 GLN A CA 1
ATOM 998 C C . GLN A 1 120 ? -14.687 -9.698 2.721 1.00 98.31 120 GLN A C 1
ATOM 1000 O O . GLN A 1 120 ? -14.269 -10.637 2.045 1.00 98.31 120 GLN A O 1
ATOM 1005 N N . ARG A 1 121 ? -15.389 -8.696 2.177 1.00 98.44 121 ARG A N 1
ATOM 1006 C CA . ARG A 1 121 ? -15.650 -8.609 0.739 1.00 98.44 121 ARG A CA 1
ATOM 1007 C C . ARG A 1 121 ? -14.364 -8.349 -0.047 1.00 98.44 121 ARG A C 1
ATOM 1009 O O . ARG A 1 121 ? -14.071 -9.101 -0.973 1.00 98.44 121 ARG A O 1
ATOM 1016 N N . THR A 1 122 ? -13.595 -7.312 0.290 1.00 98.44 122 THR A N 1
ATOM 1017 C CA . THR A 1 122 ? -12.387 -6.943 -0.476 1.00 98.44 122 THR A CA 1
ATOM 1018 C C . THR A 1 122 ? -11.304 -8.005 -0.411 1.00 98.44 122 THR A C 1
ATOM 1020 O O . THR A 1 122 ? -10.574 -8.165 -1.387 1.00 98.44 122 THR A O 1
ATOM 1023 N N . GLN A 1 123 ? -11.247 -8.779 0.676 1.00 97.75 123 GLN A N 1
ATOM 1024 C CA . GLN A 1 123 ? -10.333 -9.904 0.831 1.00 97.75 123 GLN A CA 1
ATOM 1025 C C . GLN A 1 123 ? -10.408 -10.882 -0.346 1.00 97.75 123 GLN A C 1
ATOM 1027 O O . GLN A 1 123 ? -9.375 -11.420 -0.717 1.00 97.75 123 GLN A O 1
ATOM 1032 N N . VAL A 1 124 ? -11.581 -11.098 -0.949 1.00 97.69 124 VAL A N 1
ATOM 1033 C CA . VAL A 1 124 ? -11.774 -12.102 -2.014 1.00 97.69 124 VAL A CA 1
ATOM 1034 C C . VAL A 1 124 ? -12.026 -11.507 -3.406 1.00 97.69 124 VAL A C 1
ATOM 1036 O O . VAL A 1 124 ? -12.105 -12.251 -4.381 1.00 97.69 124 VAL A O 1
ATOM 1039 N N . MET A 1 125 ? -12.125 -10.179 -3.537 1.00 97.69 125 MET A N 1
ATOM 1040 C CA . MET A 1 125 ? -12.473 -9.508 -4.804 1.00 97.69 125 MET A CA 1
ATOM 1041 C C . MET A 1 125 ? -11.463 -9.737 -5.937 1.00 97.69 125 MET A C 1
ATOM 1043 O O . MET A 1 125 ? -11.845 -9.703 -7.102 1.00 97.69 125 MET A O 1
ATOM 1047 N N . LEU A 1 126 ? -10.189 -9.966 -5.611 1.00 96.44 126 LEU A N 1
ATOM 1048 C CA . LEU A 1 126 ? -9.098 -10.049 -6.591 1.00 96.44 126 LEU A CA 1
ATOM 1049 C C . LEU A 1 126 ? -8.910 -11.456 -7.189 1.00 96.44 126 LEU A C 1
ATOM 1051 O O . LEU A 1 126 ? -8.000 -11.670 -7.987 1.00 96.44 126 LEU A O 1
ATOM 1055 N N . GLY A 1 127 ? -9.716 -12.438 -6.771 1.00 94.81 127 GLY A N 1
ATOM 1056 C CA . GLY A 1 127 ? -9.498 -13.857 -7.092 1.00 94.81 127 GLY A CA 1
ATOM 1057 C C . GLY A 1 127 ? -8.371 -14.516 -6.281 1.00 94.81 127 GLY A C 1
ATOM 1058 O O . GLY A 1 127 ? -8.107 -15.705 -6.439 1.00 94.81 127 GLY A O 1
ATOM 1059 N N . PHE A 1 128 ? -7.729 -13.760 -5.389 1.00 94.94 128 PHE A N 1
ATOM 1060 C CA . PHE A 1 128 ? -6.817 -14.222 -4.344 1.00 94.94 128 PHE A CA 1
ATOM 1061 C C . PHE A 1 128 ? -7.007 -13.356 -3.093 1.00 94.94 128 PHE A C 1
ATOM 1063 O O . PHE A 1 128 ? -7.665 -12.317 -3.149 1.00 94.94 128 PHE A O 1
ATOM 1070 N N . LEU A 1 129 ? -6.431 -13.786 -1.967 1.00 96.06 129 LEU A N 1
ATOM 1071 C CA . LEU A 1 129 ? -6.596 -13.097 -0.689 1.00 96.06 129 LEU A CA 1
ATOM 1072 C C . LEU A 1 129 ? -5.813 -11.771 -0.635 1.00 96.06 129 LEU A C 1
ATOM 1074 O O . LEU A 1 129 ? -4.585 -11.773 -0.736 1.00 96.06 129 LEU A O 1
ATOM 1078 N N . ASP A 1 130 ? -6.507 -10.647 -0.430 1.00 97.44 130 ASP A N 1
ATOM 1079 C CA . ASP A 1 130 ? -5.872 -9.337 -0.212 1.00 97.44 130 ASP A CA 1
ATOM 1080 C C . ASP A 1 130 ? -5.231 -9.260 1.183 1.00 97.44 130 ASP A C 1
ATOM 1082 O O . ASP A 1 130 ? -5.918 -9.203 2.206 1.00 97.44 130 ASP A O 1
ATOM 1086 N N . GLY A 1 131 ? -3.896 -9.220 1.218 1.00 95.50 131 GLY A N 1
ATOM 1087 C CA . GLY A 1 131 ? -3.115 -9.180 2.458 1.00 95.50 131 GLY A CA 1
ATOM 1088 C C . GLY A 1 131 ? -3.474 -8.011 3.390 1.00 95.50 131 GLY A C 1
ATOM 1089 O O . GLY A 1 131 ? -3.705 -8.252 4.572 1.00 95.50 131 GLY A O 1
ATOM 1090 N N . PRO A 1 132 ? -3.562 -6.757 2.905 1.00 97.19 132 PRO A N 1
ATOM 1091 C CA . PRO A 1 132 ? -4.009 -5.626 3.719 1.00 97.19 132 PRO A CA 1
ATOM 1092 C C . PRO A 1 132 ? -5.401 -5.796 4.340 1.00 97.19 132 PRO A C 1
ATOM 1094 O O . PRO A 1 132 ? -5.558 -5.523 5.527 1.00 97.19 132 PRO A O 1
ATOM 1097 N N . SER A 1 133 ? -6.391 -6.286 3.582 1.00 98.19 133 SER A N 1
ATOM 1098 C CA . SER A 1 133 ? -7.727 -6.579 4.129 1.00 98.19 133 SER A CA 1
ATOM 1099 C C . SER A 1 133 ? -7.649 -7.608 5.262 1.00 98.19 133 SER A C 1
ATOM 1101 O O . SER A 1 133 ? -8.230 -7.396 6.323 1.00 98.19 133 SER A O 1
ATOM 1103 N N . MET A 1 134 ? -6.874 -8.684 5.076 1.00 97.38 134 MET A N 1
ATOM 1104 C CA . MET A 1 134 ? -6.637 -9.692 6.117 1.00 97.38 134 MET A CA 1
ATOM 1105 C C . MET A 1 134 ? -5.982 -9.112 7.369 1.00 97.38 134 MET A C 1
ATOM 1107 O O . MET A 1 134 ? -6.460 -9.345 8.470 1.00 97.38 134 MET A O 1
ATOM 1111 N N . ALA A 1 135 ? -4.917 -8.327 7.212 1.00 95.38 135 ALA A N 1
ATOM 1112 C CA . ALA A 1 135 ? -4.169 -7.786 8.343 1.00 95.38 135 ALA A CA 1
ATOM 1113 C C . ALA A 1 135 ? -5.009 -6.843 9.226 1.00 95.38 135 ALA A C 1
ATOM 1115 O O . ALA A 1 135 ? -4.753 -6.727 10.428 1.00 95.38 135 ALA A O 1
ATOM 1116 N N . LEU A 1 136 ? -5.993 -6.154 8.637 1.00 96.75 136 LEU A N 1
ATOM 1117 C CA . LEU A 1 136 ? -6.959 -5.345 9.381 1.00 96.75 136 LEU A CA 1
ATOM 1118 C C . LEU A 1 136 ? -8.036 -6.214 10.036 1.00 96.75 136 LEU A C 1
ATOM 1120 O O . LEU A 1 136 ? -8.361 -5.981 11.197 1.00 96.75 136 LEU A O 1
ATOM 1124 N N . LEU A 1 137 ? -8.547 -7.235 9.339 1.00 97.38 137 LEU A N 1
ATOM 1125 C CA . LEU A 1 137 ? -9.495 -8.198 9.911 1.00 97.38 137 LEU A CA 1
ATOM 1126 C C . LEU A 1 137 ? -8.911 -8.934 11.121 1.00 97.38 137 LEU A C 1
ATOM 1128 O O . LEU A 1 137 ? -9.580 -9.010 12.145 1.00 97.38 137 LEU A O 1
ATOM 1132 N N . ASP A 1 138 ? -7.671 -9.416 11.029 1.00 94.94 138 ASP A N 1
ATOM 1133 C CA . ASP A 1 138 ? -6.989 -10.135 12.112 1.00 94.94 138 ASP A CA 1
ATOM 1134 C C . ASP A 1 138 ? -6.851 -9.265 13.368 1.00 94.94 138 ASP A C 1
ATOM 1136 O O . ASP A 1 138 ? -7.032 -9.731 14.491 1.00 94.94 138 ASP A O 1
ATOM 1140 N N . PHE A 1 139 ? -6.570 -7.976 13.181 1.00 95.44 139 PHE A N 1
ATOM 1141 C CA . PHE A 1 139 ? -6.479 -7.028 14.285 1.00 95.44 139 PHE A CA 1
ATOM 1142 C C . PHE A 1 139 ? -7.831 -6.688 14.891 1.00 95.44 139 PHE A C 1
ATOM 1144 O O . PHE A 1 139 ? -7.967 -6.727 16.108 1.00 95.44 139 PHE A O 1
ATOM 1151 N N . MET A 1 140 ? -8.840 -6.410 14.062 1.00 96.06 140 MET A N 1
ATOM 1152 C CA . MET A 1 140 ? -10.190 -6.184 14.574 1.00 96.06 140 MET A CA 1
ATOM 1153 C C . MET A 1 140 ? -10.699 -7.419 15.322 1.00 96.06 140 MET A C 1
ATOM 1155 O O . MET A 1 140 ? -11.315 -7.278 16.371 1.00 96.06 140 MET A O 1
ATOM 1159 N N . ALA A 1 141 ? -10.389 -8.627 14.843 1.00 95.88 141 ALA A N 1
ATOM 1160 C CA . ALA A 1 141 ? -10.760 -9.874 15.502 1.00 95.88 141 ALA A CA 1
ATOM 1161 C C . ALA A 1 141 ? -10.122 -10.029 16.892 1.00 95.88 141 ALA A C 1
ATOM 1163 O O . ALA A 1 141 ? -10.786 -10.516 17.807 1.00 95.88 141 ALA A O 1
ATOM 1164 N N . ALA A 1 142 ? -8.867 -9.600 17.071 1.00 93.75 142 ALA A N 1
ATOM 1165 C CA . ALA A 1 142 ? -8.175 -9.652 18.364 1.00 93.75 142 ALA A CA 1
ATOM 1166 C C . ALA A 1 142 ? -8.859 -8.792 19.444 1.00 93.75 142 ALA A C 1
ATOM 1168 O O . ALA A 1 142 ? -8.839 -9.140 20.621 1.00 93.75 142 ALA A O 1
ATOM 1169 N N . GLU A 1 143 ? -9.518 -7.719 19.022 1.00 95.00 143 GLU A N 1
ATOM 1170 C CA . GLU A 1 143 ? -10.290 -6.793 19.859 1.00 95.00 143 GLU A CA 1
ATOM 1171 C C . GLU A 1 143 ? -11.802 -7.125 19.859 1.00 95.00 143 GLU A C 1
ATOM 1173 O O . GLU A 1 143 ? -12.625 -6.365 20.364 1.00 95.00 143 GLU A O 1
ATOM 1178 N N . GLY A 1 144 ? -12.205 -8.267 19.283 1.00 96.06 144 GLY A N 1
ATOM 1179 C CA . GLY A 1 144 ? -13.604 -8.710 19.261 1.00 96.06 144 GLY A CA 1
ATOM 1180 C C . GLY A 1 144 ? -14.510 -7.952 18.284 1.00 96.06 144 GLY A C 1
ATOM 1181 O O . GLY A 1 144 ? -15.721 -7.930 18.477 1.00 96.06 144 GLY A O 1
ATOM 1182 N N . PHE A 1 145 ? -13.939 -7.360 17.232 1.00 97.06 145 PHE A N 1
ATOM 1183 C CA . PHE A 1 145 ? -14.608 -6.548 16.204 1.00 97.06 145 PHE A CA 1
ATOM 1184 C C . PHE A 1 145 ? -15.282 -5.270 16.719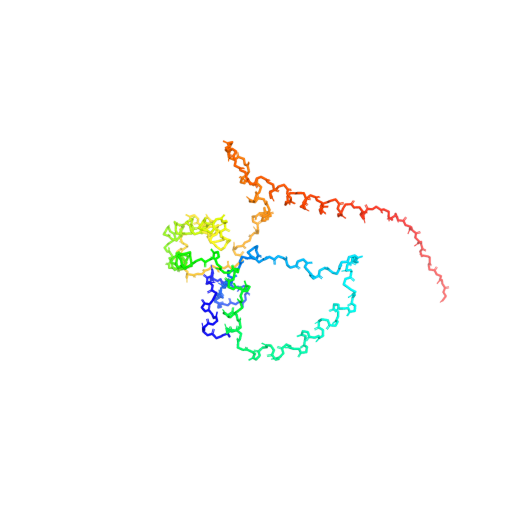 1.00 97.06 145 PHE A C 1
ATOM 1186 O O . PHE A 1 145 ? -16.071 -4.656 16.002 1.00 97.06 145 PHE A O 1
ATOM 1193 N N . GLU A 1 146 ? -14.902 -4.823 17.912 1.00 97.75 146 GLU A N 1
ATOM 1194 C CA . GLU A 1 146 ? -15.345 -3.568 18.509 1.00 97.75 146 GLU A CA 1
ATOM 1195 C C . GLU A 1 146 ? -14.135 -2.647 18.703 1.00 97.75 146 GLU A C 1
ATOM 1197 O O . GLU A 1 146 ? -13.097 -3.093 19.199 1.00 97.75 146 GLU A O 1
ATOM 1202 N N . PRO A 1 147 ? -14.221 -1.360 18.324 1.00 97.12 147 PRO A N 1
ATOM 1203 C CA . PRO A 1 147 ? -13.118 -0.442 18.544 1.00 97.12 147 PRO A CA 1
ATOM 1204 C C . PRO A 1 147 ? -12.904 -0.230 20.053 1.00 97.12 147 PRO A C 1
ATOM 1206 O O . PRO A 1 147 ? -13.869 -0.071 20.813 1.00 97.12 147 PRO A O 1
ATOM 1209 N N . PRO A 1 148 ? -11.650 -0.105 20.517 1.00 96.12 148 PRO A N 1
ATOM 1210 C CA . PRO A 1 148 ? -11.386 0.354 21.871 1.00 96.12 148 PRO A CA 1
ATOM 1211 C C . PRO A 1 148 ? -12.061 1.707 22.130 1.00 96.12 148 PRO A C 1
ATOM 1213 O O . PRO A 1 148 ? -12.096 2.578 21.262 1.00 96.12 148 PRO A O 1
ATOM 1216 N N . LYS A 1 149 ? -12.526 1.961 23.359 1.00 96.31 149 LYS A N 1
ATOM 1217 C CA . LYS A 1 149 ? -13.129 3.266 23.723 1.00 96.31 149 LYS A CA 1
ATOM 1218 C C . LYS A 1 149 ? -12.192 4.455 23.474 1.00 96.31 149 LYS A C 1
ATOM 1220 O O . LYS A 1 149 ? -12.641 5.584 23.315 1.00 96.31 149 LYS A O 1
ATOM 1225 N N . SER A 1 150 ? -10.888 4.199 23.475 1.00 95.75 150 SER A N 1
ATOM 1226 C CA . SER A 1 150 ? -9.817 5.152 23.194 1.00 95.75 150 SER A CA 1
ATOM 1227 C C . SER A 1 150 ? -9.360 5.138 21.730 1.00 95.75 150 SER A C 1
ATOM 1229 O O . SER A 1 150 ? -8.269 5.634 21.447 1.00 95.75 150 SER A O 1
ATOM 1231 N N . TRP A 1 151 ? -10.137 4.566 20.804 1.00 97.31 151 TRP A N 1
ATOM 1232 C CA . TRP A 1 151 ? -9.773 4.473 19.393 1.00 97.31 151 TRP A CA 1
ATOM 1233 C C . TRP A 1 151 ? -9.618 5.860 18.765 1.00 97.31 151 TRP A C 1
ATOM 1235 O O . TRP A 1 151 ? -10.547 6.663 18.722 1.00 97.31 151 TRP A O 1
ATOM 1245 N N . LYS A 1 152 ? -8.416 6.145 18.258 1.00 97.00 152 LYS A N 1
ATOM 1246 C CA . LYS A 1 152 ? -8.057 7.433 17.631 1.00 97.00 152 LYS A CA 1
ATOM 1247 C C . LYS A 1 152 ? -7.978 7.341 16.103 1.00 97.00 152 LYS A C 1
ATOM 1249 O O . LYS A 1 152 ? -7.481 8.263 15.452 1.00 97.00 152 LYS A O 1
ATOM 1254 N N . GLY A 1 153 ? -8.407 6.213 15.534 1.00 97.19 153 GLY A N 1
ATOM 1255 C CA . GLY A 1 153 ? -8.235 5.904 14.114 1.00 97.19 153 GLY A CA 1
ATOM 1256 C C . GLY A 1 153 ? -6.831 5.427 13.743 1.00 97.19 153 GLY A C 1
ATOM 1257 O O . GLY A 1 153 ? -6.408 5.613 12.603 1.00 97.19 153 GLY A O 1
ATOM 1258 N N . TYR A 1 154 ? -6.078 4.891 14.703 1.00 96.81 154 TYR A N 1
ATOM 1259 C CA . TYR A 1 154 ? -4.772 4.269 14.493 1.00 96.81 154 TYR A CA 1
ATOM 1260 C C . TYR A 1 154 ? -4.456 3.306 15.639 1.00 96.81 154 TYR A C 1
ATOM 1262 O O . TYR A 1 154 ? -4.953 3.491 16.751 1.00 96.81 154 TYR A O 1
ATOM 1270 N N . ARG A 1 155 ? -3.598 2.319 15.369 1.00 95.19 155 ARG A N 1
ATOM 1271 C CA . ARG A 1 155 ? -3.148 1.312 16.345 1.00 95.19 155 ARG A CA 1
ATOM 1272 C C . ARG A 1 155 ? -1.662 1.445 16.666 1.00 95.19 155 ARG A C 1
ATOM 1274 O O . ARG A 1 155 ? -0.908 2.012 15.875 1.00 95.19 155 ARG A O 1
ATOM 1281 N N . ASP A 1 156 ? -1.227 0.899 17.792 1.00 94.19 156 ASP A N 1
ATOM 1282 C CA . ASP A 1 156 ? 0.197 0.767 18.098 1.00 94.19 156 ASP A CA 1
ATOM 1283 C C . ASP A 1 156 ? 0.773 -0.459 17.372 1.00 94.19 156 ASP A C 1
ATOM 1285 O O . ASP A 1 156 ? 0.205 -1.550 17.410 1.00 94.19 156 ASP A O 1
ATOM 1289 N N . LEU A 1 157 ? 1.912 -0.303 16.685 1.00 90.50 157 LEU A N 1
ATOM 1290 C CA . LEU A 1 157 ? 2.497 -1.408 15.910 1.00 90.50 157 LEU A CA 1
ATOM 1291 C C . LEU A 1 157 ? 3.058 -2.526 16.811 1.00 90.50 157 LEU A C 1
ATOM 1293 O O . LEU A 1 157 ? 3.234 -3.658 16.359 1.00 90.50 157 LEU A O 1
ATOM 1297 N N . LYS A 1 158 ? 3.337 -2.243 18.089 1.00 84.94 158 LYS A N 1
ATOM 1298 C CA . LYS A 1 158 ? 3.795 -3.275 19.033 1.00 84.94 158 LYS A CA 1
ATOM 1299 C C . LYS A 1 158 ? 2.723 -4.295 19.361 1.00 84.94 158 LYS A C 1
ATOM 1301 O O . LYS A 1 158 ? 3.044 -5.469 19.525 1.00 84.94 158 LYS A O 1
ATOM 1306 N N . ASP A 1 159 ? 1.481 -3.833 19.451 1.00 68.31 159 ASP A N 1
ATOM 1307 C CA . ASP A 1 159 ? 0.348 -4.664 19.857 1.00 68.31 159 ASP A CA 1
ATOM 1308 C C . ASP A 1 159 ? 0.040 -5.712 18.779 1.00 68.31 159 ASP A C 1
ATOM 1310 O O . ASP A 1 159 ? -0.520 -6.772 19.044 1.00 68.31 159 ASP A O 1
ATOM 1314 N N . THR A 1 160 ? 0.530 -5.475 17.561 1.00 63.50 160 THR A N 1
ATOM 1315 C CA . THR A 1 160 ? 0.582 -6.457 16.485 1.00 63.50 160 THR A CA 1
ATOM 1316 C C . THR A 1 160 ? 1.862 -7.313 16.525 1.00 63.50 160 THR A C 1
ATOM 1318 O O . THR A 1 160 ? 2.707 -7.171 15.644 1.00 63.50 160 THR A O 1
ATOM 1321 N N . CYS A 1 161 ? 2.046 -8.229 17.495 1.00 51.81 161 CYS A N 1
ATOM 1322 C CA . CYS A 1 161 ? 2.985 -9.368 17.341 1.00 51.81 161 CYS A CA 1
ATOM 1323 C C . CYS A 1 161 ? 2.846 -10.479 18.411 1.00 51.81 161 CYS A C 1
ATOM 1325 O O . CYS A 1 161 ? 2.446 -10.194 19.534 1.00 51.81 161 CYS A O 1
ATOM 1327 N N . PRO A 1 162 ? 3.257 -11.736 18.126 1.00 49.12 162 PRO A N 1
ATOM 1328 C CA . PRO A 1 162 ? 4.062 -12.181 16.995 1.00 49.12 162 PRO A CA 1
ATOM 1329 C C . PRO A 1 162 ? 3.211 -12.834 15.913 1.00 49.12 162 PRO A C 1
ATOM 1331 O O . PRO A 1 162 ? 2.146 -13.367 16.198 1.00 49.12 162 PRO A O 1
ATOM 1334 N N . ALA A 1 163 ? 3.718 -12.806 14.680 1.00 49.53 163 ALA A N 1
ATOM 1335 C CA . ALA A 1 163 ? 3.259 -13.605 13.554 1.00 49.53 163 ALA A CA 1
ATOM 1336 C C . ALA A 1 163 ? 2.531 -14.884 14.006 1.00 49.53 163 ALA A C 1
ATOM 1338 O O . ALA A 1 163 ? 3.170 -15.896 14.323 1.00 49.53 163 ALA A O 1
ATOM 1339 N N . VAL A 1 164 ? 1.188 -14.857 13.990 1.00 48.19 164 VAL A N 1
ATOM 1340 C CA . VAL A 1 164 ? 0.426 -16.083 13.748 1.00 48.19 164 VAL A CA 1
ATOM 1341 C C . VAL A 1 164 ? 1.125 -16.672 12.551 1.00 48.19 164 VAL A C 1
ATOM 1343 O O . VAL A 1 164 ? 1.364 -15.946 11.584 1.00 48.19 164 VAL A O 1
ATOM 1346 N N . HIS A 1 165 ? 1.627 -17.890 12.748 1.00 46.09 165 HIS A N 1
ATOM 1347 C CA . HIS A 1 165 ? 2.662 -18.501 11.941 1.00 46.09 165 HIS A CA 1
ATOM 1348 C C . HIS A 1 165 ? 2.540 -18.027 10.508 1.00 46.09 165 HIS A C 1
ATOM 1350 O O . HIS A 1 165 ? 1.442 -18.055 9.954 1.00 46.09 165 HIS A O 1
ATOM 1356 N N . SER A 1 166 ? 3.666 -17.643 9.916 1.00 45.16 166 SER A N 1
ATOM 1357 C CA . SER A 1 166 ? 3.896 -17.839 8.495 1.00 45.16 166 SER A CA 1
ATOM 1358 C C . SER A 1 166 ? 3.506 -19.292 8.149 1.00 45.16 166 SER A C 1
ATOM 1360 O O . SER A 1 166 ? 4.357 -20.154 7.941 1.00 45.16 166 SER A O 1
ATOM 1362 N N . ARG A 1 167 ? 2.204 -19.583 8.082 1.00 47.44 167 ARG A N 1
ATOM 1363 C CA . ARG A 1 167 ? 1.602 -20.348 7.026 1.00 47.44 167 ARG A CA 1
ATOM 1364 C C . ARG A 1 167 ? 2.047 -19.552 5.839 1.00 47.44 167 ARG A C 1
ATOM 1366 O O . ARG A 1 167 ? 1.610 -18.426 5.609 1.00 47.44 167 ARG A O 1
ATOM 1373 N N . SER A 1 168 ? 3.127 -20.061 5.276 1.00 47.91 168 SER A N 1
ATOM 1374 C CA . SER A 1 168 ? 3.773 -19.512 4.114 1.00 47.91 168 SER A CA 1
ATOM 1375 C C . SER A 1 168 ? 2.677 -19.041 3.161 1.00 47.91 168 SER A C 1
ATOM 1377 O O . SER A 1 168 ? 1.639 -19.690 3.070 1.00 47.91 168 SER A O 1
ATOM 1379 N N . LEU A 1 169 ? 2.874 -17.971 2.398 1.00 47.88 169 LEU A N 1
ATOM 1380 C CA . LEU A 1 169 ? 1.972 -17.669 1.277 1.00 47.88 169 LEU A CA 1
ATOM 1381 C C . LEU A 1 169 ? 1.716 -18.910 0.376 1.00 47.88 169 LEU A C 1
ATOM 1383 O O . LEU A 1 169 ? 0.716 -18.959 -0.330 1.00 47.88 169 LEU A O 1
ATOM 1387 N N . LEU A 1 170 ? 2.566 -19.950 0.453 1.00 46.62 170 LEU A N 1
ATOM 1388 C CA . LEU A 1 170 ? 2.346 -21.276 -0.141 1.00 46.62 170 LEU A CA 1
ATOM 1389 C C . LEU A 1 170 ? 1.269 -22.157 0.536 1.00 46.62 170 LEU A C 1
ATOM 1391 O O . LEU A 1 170 ? 0.699 -23.010 -0.140 1.00 46.62 170 LEU A O 1
ATOM 1395 N N . ASP A 1 171 ? 0.971 -21.997 1.824 1.00 44.22 171 ASP A N 1
ATOM 1396 C CA . ASP A 1 171 ? 0.017 -22.848 2.551 1.00 44.22 171 ASP A CA 1
ATOM 1397 C C . ASP A 1 171 ? -1.445 -22.487 2.235 1.00 44.22 171 ASP A C 1
ATOM 1399 O O . ASP A 1 171 ? -2.280 -23.385 2.129 1.00 44.22 171 ASP A O 1
ATOM 1403 N N . CYS A 1 172 ? -1.762 -21.215 1.954 1.00 44.88 172 CYS A N 1
ATOM 1404 C CA . CYS A 1 172 ? -3.094 -20.834 1.454 1.00 44.88 172 CYS A CA 1
ATOM 1405 C C . CYS A 1 172 ? -3.362 -21.374 0.036 1.00 44.88 172 CYS A C 1
ATOM 1407 O O . CYS A 1 172 ? -4.488 -21.761 -0.267 1.00 44.88 172 CYS A O 1
ATOM 1409 N N . CYS A 1 173 ? -2.332 -21.490 -0.811 1.00 46.56 173 CYS A N 1
ATOM 1410 C CA . CYS A 1 173 ? -2.465 -22.121 -2.129 1.00 46.56 173 CYS A CA 1
ATOM 1411 C C . CYS A 1 173 ? -2.650 -23.648 -2.044 1.00 46.56 173 CYS A C 1
ATOM 1413 O O . CYS A 1 173 ? -3.255 -24.238 -2.934 1.00 46.56 173 CYS A O 1
ATOM 1415 N N . ASN A 1 174 ? -2.162 -24.299 -0.981 1.00 39.66 174 ASN A N 1
ATOM 1416 C CA . ASN A 1 174 ? -2.351 -25.739 -0.778 1.00 39.66 174 ASN A CA 1
ATOM 1417 C C . ASN A 1 174 ? -3.681 -26.093 -0.098 1.00 39.66 174 ASN A C 1
ATOM 1419 O O . ASN A 1 174 ? -4.184 -27.190 -0.324 1.00 39.66 174 ASN A O 1
ATOM 1423 N N . SER A 1 175 ? -4.271 -25.183 0.683 1.00 40.97 175 SER A N 1
ATOM 1424 C CA . SER A 1 175 ? -5.556 -25.417 1.361 1.00 40.97 175 SER A CA 1
ATOM 1425 C C . SER A 1 175 ? -6.782 -25.282 0.446 1.00 40.97 175 SER A C 1
ATOM 1427 O O . SER A 1 175 ? -7.867 -25.700 0.837 1.00 40.97 175 SER A O 1
ATOM 1429 N N . MET A 1 176 ? -6.638 -24.731 -0.764 1.00 42.88 176 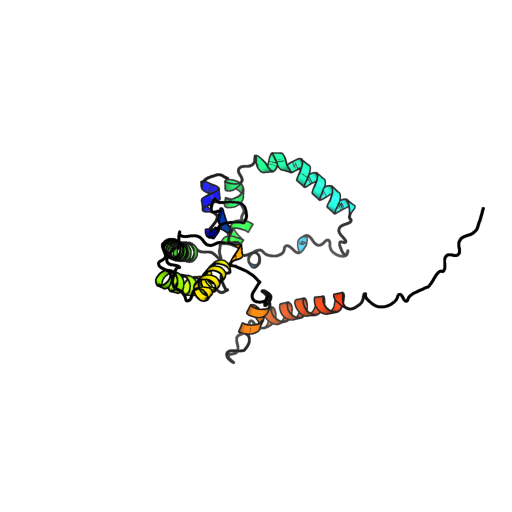MET A N 1
ATOM 1430 C CA . MET A 1 176 ? -7.726 -24.638 -1.752 1.00 42.88 176 MET A CA 1
ATOM 1431 C C . MET A 1 176 ? -7.919 -25.917 -2.594 1.00 42.88 176 MET A C 1
ATOM 1433 O O . MET A 1 176 ? -8.712 -25.913 -3.529 1.00 42.88 176 MET A O 1
ATOM 1437 N N . VAL A 1 177 ? -7.210 -27.015 -2.291 1.00 45.59 177 VAL A N 1
ATOM 1438 C CA . VAL A 1 177 ? -7.167 -28.214 -3.156 1.00 45.59 177 VAL A CA 1
ATOM 1439 C C . VAL A 1 177 ? -8.104 -29.353 -2.712 1.00 45.59 177 VAL A C 1
ATOM 1441 O O . VAL A 1 177 ? -8.224 -30.334 -3.437 1.00 45.59 177 VAL A O 1
ATOM 1444 N N . GLU A 1 178 ? -8.831 -29.246 -1.594 1.00 40.16 178 GLU A N 1
ATOM 1445 C CA . GLU A 1 178 ? -9.656 -30.370 -1.092 1.00 40.16 178 GLU A CA 1
ATOM 1446 C C . GLU A 1 178 ? -11.181 -30.188 -1.157 1.00 40.16 178 GLU A C 1
ATOM 1448 O O . GLU A 1 178 ? -11.914 -31.055 -0.686 1.00 40.16 178 GLU A O 1
ATOM 1453 N N . CYS A 1 179 ? -11.696 -29.149 -1.819 1.00 36.28 179 CYS A N 1
ATOM 1454 C CA . CYS A 1 179 ? -13.135 -29.047 -2.072 1.00 36.28 179 CYS A CA 1
ATOM 1455 C C . CYS A 1 179 ? -13.475 -29.287 -3.549 1.00 36.28 179 CYS A C 1
ATOM 1457 O O . CYS A 1 179 ? -13.182 -28.466 -4.415 1.00 36.28 179 CYS A O 1
ATOM 1459 N N . SER A 1 180 ? -14.180 -30.401 -3.760 1.00 38.44 180 SER A N 1
ATOM 1460 C CA . SER A 1 180 ? -15.071 -30.708 -4.886 1.00 38.44 180 SER A CA 1
ATOM 1461 C C . SER A 1 180 ? -14.441 -31.332 -6.134 1.00 38.44 180 SER A C 1
ATOM 1463 O O . SER A 1 180 ? -13.935 -30.669 -7.035 1.00 38.44 180 SER A O 1
ATOM 1465 N N . HIS A 1 181 ? -14.607 -32.655 -6.216 1.00 44.50 181 HIS A N 1
ATOM 1466 C CA . HIS A 1 181 ? -14.611 -33.424 -7.455 1.00 44.50 181 HIS A CA 1
ATOM 1467 C C . HIS A 1 181 ? -15.528 -32.770 -8.502 1.00 44.50 181 HIS A C 1
ATOM 1469 O O . HIS A 1 181 ? -16.748 -32.742 -8.352 1.00 44.50 181 HIS A O 1
ATOM 1475 N N . GLY A 1 182 ? -14.915 -32.265 -9.567 1.00 39.44 182 GLY A N 1
ATOM 1476 C CA . GLY A 1 182 ? -15.566 -31.734 -10.758 1.00 39.44 182 GLY A CA 1
ATOM 1477 C C . GLY A 1 182 ? -14.483 -31.388 -11.771 1.00 39.44 182 GLY A C 1
ATOM 1478 O O . GLY A 1 182 ? -13.881 -30.320 -11.706 1.00 39.44 182 GLY A O 1
ATOM 1479 N N . GLU A 1 183 ? -14.160 -32.343 -12.638 1.00 39.56 183 GLU A N 1
ATOM 1480 C CA . GLU A 1 183 ? -13.064 -32.261 -13.604 1.00 39.56 183 GLU A CA 1
ATOM 1481 C C . GLU A 1 183 ? -13.163 -30.995 -14.473 1.00 39.56 183 GLU A C 1
ATOM 1483 O O . GLU A 1 183 ? -14.142 -30.787 -15.187 1.00 39.56 183 GLU A O 1
ATOM 1488 N N . THR A 1 184 ? -12.120 -30.158 -14.452 1.00 37.97 184 THR A N 1
ATOM 1489 C CA . THR A 1 184 ? -11.899 -29.114 -15.463 1.00 37.97 184 THR A CA 1
ATOM 1490 C C . THR A 1 184 ? -10.467 -29.182 -16.014 1.00 37.97 184 THR A C 1
ATOM 1492 O O . THR A 1 184 ? -9.522 -29.514 -15.287 1.00 37.97 184 THR A O 1
ATOM 1495 N N . PRO A 1 185 ? -10.263 -28.881 -17.311 1.00 38.06 185 PRO A N 1
ATOM 1496 C CA . PRO A 1 185 ? -8.987 -29.061 -17.994 1.00 38.06 185 PRO A CA 1
ATOM 1497 C C . PRO A 1 185 ? -8.055 -27.855 -17.787 1.00 38.06 185 PRO A C 1
ATOM 1499 O O . PRO A 1 185 ? -7.768 -27.105 -18.714 1.00 38.06 185 PRO A O 1
ATOM 1502 N N . THR A 1 186 ? -7.543 -27.667 -16.570 1.00 47.72 186 THR A N 1
ATOM 1503 C CA . THR A 1 186 ? -6.418 -26.741 -16.281 1.00 47.72 186 THR A CA 1
ATOM 1504 C C . THR A 1 186 ? -5.372 -27.328 -15.321 1.00 47.72 186 THR A C 1
ATOM 1506 O O . THR A 1 186 ? -4.396 -26.663 -14.969 1.00 47.72 186 THR A O 1
ATOM 1509 N N . SER A 1 187 ? -5.491 -28.618 -14.984 1.00 43.69 187 SER A N 1
ATOM 1510 C CA . SER A 1 187 ? -4.642 -29.348 -14.024 1.00 43.69 187 SER A CA 1
ATOM 1511 C C . SER A 1 187 ? -3.127 -29.329 -14.318 1.00 43.69 187 SER A C 1
ATOM 1513 O O . SER A 1 187 ? -2.338 -29.504 -13.391 1.00 43.69 187 SER A O 1
ATOM 1515 N N . ARG A 1 188 ? -2.686 -29.056 -15.556 1.00 43.84 188 ARG A N 1
ATOM 1516 C CA . ARG A 1 188 ? -1.256 -29.111 -15.922 1.00 43.84 188 ARG A CA 1
ATOM 1517 C C . ARG A 1 188 ? -0.386 -27.993 -15.335 1.00 43.84 188 ARG A C 1
ATOM 1519 O O . ARG A 1 188 ? 0.810 -28.189 -15.232 1.00 43.84 188 ARG A O 1
ATOM 1526 N N . ARG A 1 189 ? -0.938 -26.844 -14.921 1.00 58.12 189 ARG A N 1
ATOM 1527 C CA . ARG A 1 189 ? -0.117 -25.740 -14.361 1.00 58.12 189 ARG A CA 1
ATOM 1528 C C . ARG A 1 189 ? 0.126 -25.838 -12.852 1.00 58.12 189 ARG A C 1
ATOM 1530 O O . ARG A 1 189 ? 1.053 -25.216 -12.341 1.00 58.12 189 ARG A O 1
ATOM 1537 N N . ALA A 1 190 ? -0.692 -26.604 -12.132 1.00 47.22 190 ALA A N 1
ATOM 1538 C CA . ALA A 1 190 ? -0.596 -26.718 -10.676 1.00 47.22 190 ALA A CA 1
ATOM 1539 C C . ALA A 1 190 ? 0.453 -27.753 -10.224 1.00 47.22 190 ALA A C 1
ATOM 1541 O O . ALA A 1 190 ? 1.092 -27.563 -9.187 1.00 47.22 190 ALA A O 1
ATOM 1542 N N . SER A 1 191 ? 0.669 -28.817 -11.008 1.00 49.75 191 SER A N 1
ATOM 1543 C CA . SER A 1 191 ? 1.736 -29.803 -10.774 1.00 49.75 191 SER A CA 1
ATOM 1544 C C . SER A 1 191 ? 3.124 -29.174 -10.885 1.00 49.75 191 SER A C 1
ATOM 1546 O O . SER A 1 191 ? 3.969 -29.395 -10.021 1.00 49.75 191 SER A O 1
ATOM 1548 N N . ASP A 1 192 ? 3.317 -28.294 -11.868 1.00 54.75 192 ASP A N 1
ATOM 1549 C CA . ASP A 1 192 ? 4.621 -27.696 -12.175 1.00 54.75 192 ASP A CA 1
ATOM 1550 C C . ASP A 1 192 ? 5.121 -26.776 -11.045 1.00 54.75 192 ASP A C 1
ATOM 1552 O O . ASP A 1 192 ? 6.313 -26.733 -10.735 1.00 54.75 192 ASP A O 1
ATOM 1556 N N . LEU A 1 193 ? 4.202 -26.090 -10.353 1.00 48.09 193 LEU A N 1
ATOM 1557 C CA . LEU A 1 193 ? 4.520 -25.266 -9.181 1.00 48.09 193 LEU A CA 1
ATOM 1558 C C . LEU A 1 193 ? 4.832 -26.109 -7.932 1.00 48.09 193 LEU A C 1
ATOM 1560 O O . LEU A 1 193 ? 5.710 -25.734 -7.147 1.00 48.09 193 LEU A O 1
ATOM 1564 N N . ARG A 1 194 ? 4.164 -27.261 -7.749 1.00 49.56 194 ARG A N 1
ATOM 1565 C CA . ARG A 1 194 ? 4.486 -28.211 -6.666 1.00 49.56 194 ARG A CA 1
ATOM 1566 C C . ARG A 1 194 ? 5.856 -28.849 -6.875 1.00 49.56 194 ARG A C 1
ATOM 1568 O O . ARG A 1 194 ? 6.650 -28.888 -5.933 1.00 49.56 194 ARG A O 1
ATOM 1575 N N . ASP A 1 195 ? 6.165 -29.270 -8.096 1.00 48.00 195 ASP A N 1
ATOM 1576 C CA . ASP A 1 195 ? 7.448 -29.898 -8.421 1.00 48.00 195 ASP A CA 1
ATOM 1577 C C . ASP A 1 195 ? 8.615 -28.909 -8.314 1.00 48.00 195 ASP A C 1
ATOM 1579 O O . ASP A 1 195 ? 9.671 -29.239 -7.759 1.00 48.00 195 ASP A O 1
ATOM 1583 N N . TRP A 1 196 ? 8.405 -27.649 -8.713 1.00 57.56 196 TRP A N 1
ATOM 1584 C CA . TRP A 1 196 ? 9.375 -26.574 -8.491 1.00 57.56 196 TRP A CA 1
ATOM 1585 C C . TRP A 1 196 ? 9.659 -26.332 -6.995 1.00 57.56 196 TRP A C 1
ATOM 1587 O O . TRP A 1 196 ? 10.821 -26.211 -6.586 1.00 57.56 196 TRP A O 1
ATOM 1597 N N . ALA A 1 197 ? 8.624 -26.320 -6.147 1.00 46.09 197 ALA A N 1
ATOM 1598 C CA . ALA A 1 197 ? 8.772 -26.111 -4.705 1.00 46.09 197 ALA A CA 1
ATOM 1599 C C . ALA A 1 197 ? 9.448 -27.299 -3.987 1.00 46.09 197 ALA A C 1
ATOM 1601 O O . ALA A 1 197 ? 10.257 -27.099 -3.073 1.00 46.09 197 ALA A O 1
ATOM 1602 N N . LEU A 1 198 ? 9.162 -28.538 -4.406 1.00 46.09 198 LEU A N 1
ATOM 1603 C CA . LEU A 1 198 ? 9.765 -29.753 -3.842 1.00 46.09 198 LEU A CA 1
ATOM 1604 C C . LEU A 1 198 ? 11.230 -29.938 -4.266 1.00 46.09 198 LEU A C 1
ATOM 1606 O O . LEU A 1 198 ? 12.048 -30.395 -3.461 1.00 46.09 198 LEU A O 1
ATOM 1610 N N . SER A 1 199 ? 11.592 -29.508 -5.478 1.00 50.25 199 SER A N 1
ATOM 1611 C CA . SER A 1 199 ? 12.970 -29.537 -5.987 1.00 50.25 199 SER A CA 1
ATOM 1612 C C . SER A 1 199 ? 13.940 -28.718 -5.116 1.00 50.25 199 SER A C 1
ATOM 1614 O O . SER A 1 199 ? 15.028 -29.188 -4.765 1.00 50.25 199 SER A O 1
ATOM 1616 N N . ARG A 1 200 ? 13.522 -27.542 -4.622 1.00 48.56 200 ARG A N 1
ATOM 1617 C CA . ARG A 1 200 ? 14.364 -26.707 -3.740 1.00 48.56 200 ARG A CA 1
ATOM 1618 C C . ARG A 1 200 ? 14.632 -27.311 -2.360 1.00 48.56 200 ARG A C 1
ATOM 1620 O O . ARG A 1 200 ? 15.699 -27.059 -1.805 1.00 48.56 200 ARG A O 1
ATOM 1627 N N . ARG A 1 201 ? 13.728 -28.135 -1.814 1.00 48.88 201 ARG A N 1
ATOM 1628 C CA . ARG A 1 201 ? 13.931 -28.775 -0.496 1.00 48.88 201 ARG A CA 1
ATOM 1629 C C . ARG A 1 201 ? 15.013 -29.857 -0.516 1.00 48.88 201 ARG A C 1
ATOM 1631 O O . ARG A 1 201 ? 15.636 -30.099 0.517 1.00 48.88 201 ARG A O 1
ATOM 1638 N N . ARG A 1 202 ? 15.277 -30.487 -1.668 1.00 44.69 202 ARG A N 1
ATOM 1639 C CA . ARG A 1 202 ? 16.348 -31.495 -1.793 1.00 44.69 202 ARG A CA 1
ATOM 1640 C C . ARG A 1 202 ? 17.743 -30.870 -1.867 1.00 44.69 202 ARG A C 1
ATOM 1642 O O . ARG A 1 202 ? 18.697 -31.483 -1.402 1.00 44.69 202 ARG A O 1
ATOM 1649 N N . SER A 1 203 ? 17.863 -29.635 -2.358 1.00 41.84 203 SER A N 1
ATOM 1650 C CA . SER A 1 203 ? 19.170 -28.989 -2.539 1.00 41.84 203 SER A CA 1
ATOM 1651 C C . SER A 1 203 ? 19.777 -28.417 -1.248 1.00 41.84 203 SER A C 1
ATOM 1653 O O . SER A 1 203 ? 20.982 -28.197 -1.194 1.00 41.84 203 SER A O 1
ATOM 1655 N N . THR A 1 204 ? 18.984 -28.200 -0.193 1.00 42.34 204 THR A N 1
ATOM 1656 C CA . THR A 1 204 ? 19.458 -27.645 1.092 1.00 42.34 204 THR A CA 1
ATOM 1657 C C . THR A 1 204 ? 19.838 -28.698 2.138 1.00 42.34 204 THR A C 1
ATOM 1659 O O . THR A 1 204 ? 20.265 -28.331 3.229 1.00 42.34 204 THR A O 1
ATOM 1662 N N . ARG A 1 205 ? 19.708 -30.002 1.845 1.00 43.00 205 ARG A N 1
ATOM 1663 C CA . ARG A 1 205 ? 19.966 -31.081 2.823 1.00 43.00 205 ARG A CA 1
ATOM 1664 C C . ARG A 1 205 ? 21.279 -31.850 2.622 1.00 43.00 205 ARG A C 1
ATOM 1666 O O . ARG A 1 205 ? 21.515 -32.808 3.345 1.00 43.00 205 ARG A O 1
ATOM 1673 N N . LEU A 1 206 ? 22.135 -31.427 1.689 1.00 43.81 206 LEU A N 1
ATOM 1674 C CA . LEU A 1 206 ? 23.356 -32.153 1.297 1.00 43.81 206 LEU A CA 1
ATOM 1675 C C . LEU A 1 206 ? 24.685 -31.451 1.649 1.00 43.81 206 LEU A C 1
ATOM 1677 O O . LEU A 1 206 ? 25.722 -31.837 1.127 1.00 43.81 206 LEU A O 1
ATOM 1681 N N . SER A 1 207 ? 24.700 -30.461 2.553 1.00 46.84 207 SER A N 1
ATOM 1682 C CA . SER A 1 207 ? 25.940 -29.745 2.933 1.00 46.84 207 SER A CA 1
ATOM 1683 C C . SER A 1 207 ? 26.261 -29.703 4.434 1.00 46.84 207 SER A C 1
ATOM 1685 O O . SER A 1 207 ? 27.040 -28.862 4.877 1.00 46.84 207 SER A O 1
ATOM 1687 N N . ARG A 1 208 ? 25.711 -30.616 5.244 1.00 45.66 208 ARG A N 1
ATOM 1688 C CA . ARG A 1 208 ? 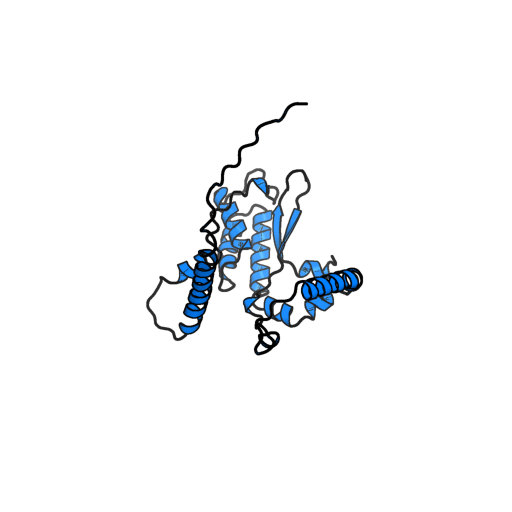26.125 -30.783 6.650 1.00 45.66 208 ARG A CA 1
ATOM 1689 C C . ARG A 1 208 ? 26.370 -32.249 6.995 1.00 45.66 208 ARG A C 1
ATOM 1691 O O . ARG A 1 208 ? 25.558 -32.890 7.650 1.00 45.66 208 ARG A O 1
ATOM 1698 N N . SER A 1 209 ? 27.524 -32.761 6.593 1.00 48.44 209 SER A N 1
ATOM 1699 C CA . SER A 1 209 ? 28.248 -33.764 7.373 1.00 48.44 209 SER A CA 1
ATOM 1700 C C . SER A 1 209 ? 29.751 -33.576 7.145 1.00 48.44 209 SER A C 1
ATOM 1702 O O . SER A 1 209 ? 30.150 -33.064 6.108 1.00 48.44 209 SER A O 1
ATOM 1704 N N . THR A 1 210 ? 30.539 -33.963 8.150 1.00 48.22 210 THR A N 1
ATOM 1705 C CA . THR A 1 210 ? 32.014 -33.965 8.255 1.00 48.22 210 THR A CA 1
ATOM 1706 C C . THR A 1 210 ? 32.713 -32.677 8.715 1.00 48.22 210 THR A C 1
ATOM 1708 O O . THR A 1 210 ? 33.163 -31.876 7.905 1.00 48.22 210 THR A O 1
ATOM 1711 N N . SER A 1 211 ? 32.913 -32.561 10.033 1.00 47.38 211 SER A N 1
ATOM 1712 C CA . SER A 1 211 ? 34.221 -32.239 10.638 1.00 47.38 211 SER A CA 1
ATOM 1713 C C . SER A 1 211 ? 34.148 -32.466 12.155 1.00 47.38 211 SER A C 1
ATOM 1715 O O . SER A 1 211 ? 33.415 -31.765 12.853 1.00 47.38 211 SER A O 1
ATOM 1717 N N . GLY A 1 212 ? 34.851 -33.496 12.635 1.00 49.50 212 GLY A N 1
ATOM 1718 C CA . GLY A 1 212 ? 34.968 -33.855 14.052 1.00 49.50 212 GLY A CA 1
ATOM 1719 C C . GLY A 1 212 ? 35.963 -32.975 14.829 1.00 49.50 212 GLY A C 1
ATOM 1720 O O . GLY A 1 212 ? 36.633 -32.132 14.231 1.00 49.50 212 GLY A O 1
ATOM 1721 N N . PRO A 1 213 ? 36.064 -33.160 16.158 1.00 52.41 213 PRO A N 1
ATOM 1722 C CA . PRO A 1 213 ? 36.895 -32.332 17.022 1.00 52.41 213 PRO A CA 1
ATOM 1723 C C . PRO A 1 213 ? 38.338 -32.856 17.060 1.00 52.41 213 PRO A C 1
ATOM 1725 O O . PRO A 1 213 ? 38.608 -33.925 17.603 1.00 52.41 213 PRO A O 1
ATOM 1728 N N . GLY A 1 214 ? 39.270 -32.095 16.488 1.00 50.66 214 GLY A N 1
ATOM 1729 C CA . GLY A 1 214 ? 40.706 -32.277 16.695 1.00 50.66 214 GLY A CA 1
ATOM 1730 C C . GLY A 1 214 ? 41.170 -31.417 17.865 1.00 50.66 214 GLY A C 1
ATOM 1731 O O . GLY A 1 214 ? 41.217 -30.195 17.746 1.00 50.66 214 GLY A O 1
ATOM 1732 N N . GLY A 1 215 ? 41.474 -32.054 18.995 1.00 52.19 215 GLY A N 1
ATOM 1733 C CA . GLY A 1 215 ? 42.134 -31.421 20.131 1.00 52.19 215 GLY A CA 1
ATOM 1734 C C . GLY A 1 215 ? 43.589 -31.079 19.808 1.00 52.19 215 GLY A C 1
ATOM 1735 O O . GLY A 1 215 ? 44.305 -31.878 19.210 1.00 52.19 215 GLY A O 1
ATOM 1736 N N . GLY A 1 216 ? 44.019 -29.891 20.223 1.00 52.19 216 GLY A N 1
ATOM 1737 C CA . GLY A 1 216 ? 45.407 -29.448 20.177 1.00 52.19 216 GLY A CA 1
ATOM 1738 C C . GLY A 1 216 ? 45.715 -28.702 21.465 1.00 52.19 216 GLY A C 1
ATOM 1739 O O . GLY A 1 216 ? 45.229 -27.592 21.665 1.00 52.19 216 GLY A O 1
ATOM 1740 N N . GLY A 1 217 ? 46.456 -29.361 22.355 1.00 49.00 217 GLY A N 1
ATOM 1741 C CA . GLY A 1 217 ? 46.924 -28.799 23.614 1.00 49.00 217 GLY A CA 1
ATOM 1742 C C . GLY A 1 217 ? 47.943 -27.685 23.391 1.00 49.00 217 GLY A C 1
ATOM 1743 O O . GLY A 1 217 ? 48.751 -27.739 22.466 1.00 49.00 217 GLY A O 1
ATOM 1744 N N . TRP A 1 218 ? 47.894 -26.686 24.264 1.00 53.12 218 TRP A N 1
ATOM 1745 C CA . TRP A 1 218 ? 48.930 -25.676 24.429 1.00 53.12 218 TRP A CA 1
ATOM 1746 C C . TRP A 1 218 ? 49.538 -25.871 25.816 1.00 53.12 218 TRP A C 1
ATOM 1748 O O . TRP A 1 218 ? 48.844 -25.710 26.819 1.00 53.12 218 TRP A O 1
ATOM 1758 N N . SER A 1 219 ? 50.817 -26.237 25.856 1.00 57.78 219 SER A N 1
ATOM 1759 C CA . SER A 1 219 ? 51.659 -26.090 27.045 1.00 57.78 219 SER A CA 1
ATOM 1760 C C . SER A 1 219 ? 52.394 -24.750 26.962 1.00 57.78 219 SER A C 1
ATOM 1762 O O . SER A 1 219 ? 52.812 -24.375 25.864 1.00 57.78 219 SER A O 1
ATOM 1764 N N . PRO A 1 220 ? 52.580 -24.035 28.082 1.00 68.19 220 PRO A N 1
ATOM 1765 C CA . PRO A 1 220 ? 53.440 -22.864 28.135 1.00 68.19 220 PRO A CA 1
ATOM 1766 C C . PRO A 1 220 ? 54.903 -23.301 28.285 1.00 68.19 220 PRO A C 1
ATOM 1768 O O . PRO A 1 220 ? 55.189 -24.273 28.984 1.00 68.19 220 PRO A O 1
ATOM 1771 N N . ALA A 1 221 ? 55.810 -22.589 27.622 1.00 60.09 221 ALA A N 1
ATOM 1772 C CA . ALA A 1 221 ? 57.240 -22.667 27.884 1.00 60.09 221 ALA A CA 1
ATOM 1773 C C . ALA A 1 221 ? 57.673 -21.383 28.595 1.00 60.09 221 ALA A C 1
ATOM 1775 O O . ALA A 1 221 ? 57.307 -20.282 28.175 1.00 60.09 221 ALA A O 1
ATOM 1776 N N . ASP A 1 222 ? 58.406 -21.595 29.680 1.00 62.44 222 ASP A N 1
ATOM 1777 C CA . ASP A 1 222 ? 59.176 -20.631 30.449 1.00 62.44 222 ASP A CA 1
ATOM 1778 C C . ASP A 1 222 ? 60.270 -19.961 29.597 1.00 62.44 222 ASP A C 1
ATOM 1780 O O . ASP A 1 222 ? 60.940 -20.650 28.827 1.00 62.44 222 ASP A O 1
ATOM 1784 N N . GLU A 1 223 ? 60.431 -18.640 29.744 1.00 57.34 223 GLU A N 1
ATOM 1785 C CA . GLU A 1 223 ? 61.680 -17.900 30.058 1.00 57.34 223 GLU A CA 1
ATOM 1786 C C . GLU A 1 223 ? 61.440 -16.380 30.035 1.00 57.34 223 GLU A C 1
ATOM 1788 O O . GLU A 1 223 ? 60.846 -15.866 29.057 1.00 57.34 223 GLU A O 1
#

pLDDT: mean 79.38, std 21.93, range [36.28, 98.75]

Sequence (223 aa):
CTLRMRRQFRLIDRVVLDGSPEPLLLHALDLDWVAVPTDDTWLPEGRGAHRSAKFRFKARQWHAACREENLRRPCCELFLADPTIRRMRRTYDESFLHTFSMGYQNYQQGEWPIATAIFQRTQVMLGFLDGPSMALLDFMAAEGFEPPKSWKGYRDLKDTCPAVHSRSLLDCCNSMVECSHGETPTSRRASDLRDWALSRRRSTRLSRSTSGPGGGGWSPADE

Organism: NCBI:txid1333877